Protein AF-A0A377E4P8-F1 (afdb_monomer_lite)

Sequence (244 aa):
MMPIIAPTVAAVVSEQMQGRNQVDINEIQTAVENQLMSGPYKQLARAYIEYRHDRDIEREKRGRLNQEIRGLVEQTNSSLLNENANKDSKVIPTQRDLLAGIVAKHYARQHLLPRDVVQAHERGDIHYHDLDYSPFFPMFNCMLIDLKGMLTQGFKMGNAEIEPPKSISTATAVTAQIIAQVASHIYGGTTINRIDEVLAPFVTASYNKHRKTAEEWNIPDAEGYANSRTSKSATMPSSRWSTK

Organism: Escherichia coli (NCBI:txid562)

Secondary structure (DSSP, 8-state):
---SHHHHHHHHHHHHTTT-S---HHHHHHHHHHHHHHSS-HHHHHHHHHHHHHHHHHHHHTSHHHHHHHHHHTT--HHHHTS-TTS-TTSHHHHHHHHHHHHHHHHIIIIIS-HHHHHHHHHTSS--TTTTTTTTS--BS-EE--HHHHHHH-EEETTEEEPPPSSHHHHHHHHHHHHHHHHTTBSS-EE-S-HHHHHHHHHHHHHHHHHHHHHHTT-S-HHHHHHHHHHHHHS--GGG----

Foldseek 3Di:
DDDCPVVVLVVVLVVVCPPDPDDDPVSSLVSSLVSCCVDPNVVVSVVSVVVVVVVVVVVVCPDPLNVQLVCLVVVPDPCLCVVDVVDRSPDPVNSVLSNLLSVQLVCCQPPPDDVVVSVCCVVVVDPDPPSSDPPSPVAAAEDEDPLLCCQDVWDDDPNDTGHRDQALLVSVVVVVSVLVVNVVRHVYDYDYPPVVVSSVVRLVSQLVVQLVVCVVVVPPCSNVRSCVRSVVSNDDPPPPPPDD

pLDDT: mean 87.9, std 12.37, range [30.81, 97.62]

Structure (mmCIF, N/CA/C/O backbone):
data_AF-A0A377E4P8-F1
#
_entry.id   AF-A0A377E4P8-F1
#
loop_
_atom_site.group_PDB
_atom_site.id
_atom_site.type_symbol
_atom_site.label_atom_id
_atom_site.label_alt_id
_atom_site.label_comp_id
_atom_site.label_asym_id
_atom_site.label_entity_id
_atom_site.label_seq_id
_atom_site.pdbx_PDB_ins_code
_atom_site.Cartn_x
_atom_site.Cartn_y
_atom_site.Cartn_z
_atom_site.occupancy
_atom_site.B_iso_or_equiv
_atom_site.auth_seq_id
_atom_site.auth_comp_id
_atom_site.auth_asym_id
_atom_site.auth_atom_id
_atom_site.pdbx_PDB_model_num
ATOM 1 N N . MET A 1 1 ? -23.712 14.131 58.398 1.00 40.41 1 MET A N 1
ATOM 2 C CA . MET A 1 1 ? -25.023 13.599 57.967 1.00 40.41 1 MET A CA 1
ATOM 3 C C . MET A 1 1 ? -25.047 13.573 56.435 1.00 40.41 1 MET A C 1
ATOM 5 O O . MET A 1 1 ? -25.385 14.577 55.834 1.00 40.41 1 MET A O 1
ATOM 9 N N . MET A 1 2 ? -24.601 12.490 55.786 1.00 54.53 2 MET A N 1
ATOM 10 C CA . MET A 1 2 ? -24.733 12.320 54.322 1.00 54.53 2 MET A CA 1
ATOM 11 C C . MET A 1 2 ? -25.065 10.859 53.968 1.00 54.53 2 MET A C 1
ATOM 13 O O . MET A 1 2 ? -24.140 10.080 53.761 1.00 54.53 2 MET A O 1
ATOM 17 N N . PRO A 1 3 ? -26.356 10.469 53.907 1.00 57.62 3 PRO A N 1
ATOM 18 C CA . PRO A 1 3 ? -26.714 9.191 53.279 1.00 57.62 3 PRO A CA 1
ATOM 19 C C . PRO A 1 3 ? -27.774 9.238 52.157 1.00 57.62 3 PRO A C 1
ATOM 21 O O . PRO A 1 3 ? -28.015 8.202 51.551 1.00 57.62 3 PRO A O 1
ATOM 24 N N . ILE A 1 4 ? -28.406 10.374 51.824 1.00 69.19 4 ILE A N 1
ATOM 25 C CA . ILE A 1 4 ? -29.629 10.351 50.974 1.00 69.19 4 ILE A CA 1
ATOM 26 C C . ILE A 1 4 ? -29.395 10.776 49.508 1.00 69.19 4 ILE A C 1
ATOM 28 O O . ILE A 1 4 ? -30.252 10.565 48.660 1.00 69.19 4 ILE A O 1
ATOM 32 N N . ILE A 1 5 ? -28.225 11.316 49.147 1.00 81.44 5 ILE A N 1
ATOM 33 C CA . ILE A 1 5 ? -28.029 11.904 47.805 1.00 81.44 5 ILE A CA 1
ATOM 34 C C . ILE A 1 5 ? -28.171 10.864 46.685 1.00 81.44 5 ILE A C 1
ATOM 36 O O . ILE A 1 5 ? -28.901 11.102 45.728 1.00 81.44 5 ILE A O 1
ATOM 40 N N . ALA A 1 6 ? -27.510 9.709 46.798 1.00 82.94 6 ALA A N 1
ATOM 41 C CA . ALA A 1 6 ? -27.552 8.690 45.748 1.00 82.94 6 ALA A CA 1
ATOM 42 C C . ALA A 1 6 ? -28.958 8.078 45.551 1.00 82.94 6 ALA A C 1
ATOM 44 O O . ALA A 1 6 ? -29.408 8.044 44.405 1.00 82.94 6 ALA A O 1
ATOM 45 N N . PRO A 1 7 ? -29.697 7.675 46.609 1.00 88.56 7 PRO A N 1
ATOM 46 C CA . PRO A 1 7 ? -31.088 7.238 46.469 1.00 88.56 7 PRO A CA 1
ATOM 47 C C . PRO A 1 7 ? -32.003 8.291 45.832 1.00 88.56 7 PRO A C 1
ATOM 49 O O . PRO A 1 7 ? -32.802 7.951 44.963 1.00 88.56 7 PRO A O 1
ATOM 52 N N . THR A 1 8 ? -31.864 9.568 46.210 1.00 88.62 8 THR A N 1
ATOM 53 C CA . THR A 1 8 ? -32.675 10.654 45.638 1.00 88.62 8 THR A CA 1
ATOM 54 C C . THR A 1 8 ? -32.379 10.864 44.158 1.00 88.62 8 THR A C 1
ATOM 56 O O . THR A 1 8 ? -33.303 10.951 43.355 1.00 88.62 8 THR A O 1
ATOM 59 N N . VAL A 1 9 ? -31.099 10.923 43.776 1.00 90.31 9 VAL A N 1
ATOM 60 C CA . VAL A 1 9 ? -30.700 11.070 42.368 1.00 90.31 9 VAL A CA 1
ATOM 61 C C . VAL A 1 9 ? -31.202 9.884 41.545 1.00 90.31 9 VAL A C 1
ATOM 63 O O . VAL A 1 9 ? -31.762 10.085 40.471 1.00 9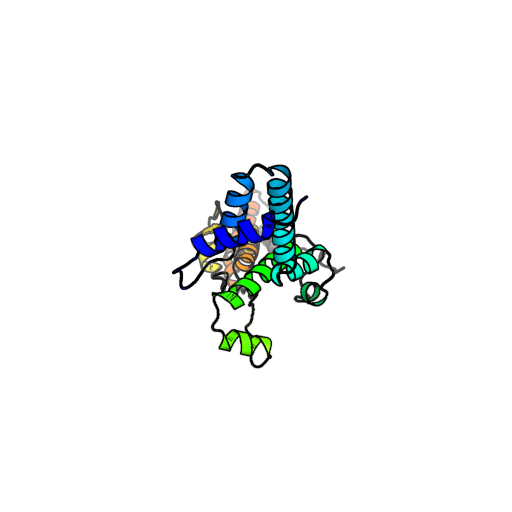0.31 9 VAL A O 1
ATOM 66 N N . ALA A 1 10 ? -31.075 8.660 42.063 1.00 91.38 10 ALA A N 1
ATOM 67 C CA . ALA A 1 10 ? -31.563 7.460 41.392 1.00 91.38 10 ALA A CA 1
ATOM 68 C C . ALA A 1 10 ? -33.087 7.473 41.198 1.00 91.38 10 ALA A C 1
ATOM 70 O O . ALA A 1 10 ? -33.554 7.130 40.116 1.00 91.38 10 ALA A O 1
ATOM 71 N N . ALA A 1 11 ? -33.859 7.898 42.204 1.00 92.69 11 ALA A N 1
ATOM 72 C CA . ALA A 1 11 ? -35.314 7.997 42.098 1.00 92.69 11 ALA A CA 1
ATOM 73 C C . ALA A 1 11 ? -35.741 8.996 41.010 1.00 92.69 11 ALA A C 1
ATOM 75 O O . ALA A 1 11 ? -36.540 8.643 40.146 1.00 92.69 11 ALA A O 1
ATOM 76 N N . VAL A 1 12 ? -35.147 10.195 41.003 1.00 92.69 12 VAL A N 1
ATOM 77 C CA . VAL A 1 12 ? -35.453 11.243 40.015 1.00 92.69 12 VAL A CA 1
ATOM 78 C C . VAL A 1 12 ? -35.094 10.798 38.598 1.00 92.69 12 VAL A C 1
ATOM 80 O O . VAL A 1 12 ? -35.888 10.962 37.677 1.00 92.69 12 VAL A O 1
ATOM 83 N N . VAL A 1 13 ? -33.914 10.204 38.405 1.00 93.00 13 VAL A N 1
ATOM 84 C CA . VAL A 1 13 ? -33.505 9.710 37.082 1.00 93.00 13 VAL A CA 1
ATOM 85 C C . VAL A 1 13 ? -34.390 8.545 36.637 1.00 93.00 13 VAL A C 1
ATOM 87 O O . VAL A 1 13 ? -34.767 8.483 35.474 1.00 93.00 13 VAL A O 1
ATOM 90 N N . SER A 1 14 ? -34.773 7.646 37.547 1.00 93.00 14 SER A N 1
ATOM 91 C CA . SER A 1 14 ? -35.673 6.532 37.229 1.00 93.00 14 SER A CA 1
ATOM 92 C C . SER A 1 14 ? -37.052 7.028 36.783 1.00 93.00 14 SER A C 1
ATOM 94 O O . SER A 1 14 ? -37.587 6.539 35.791 1.00 93.00 14 SER A O 1
ATOM 96 N N . GLU A 1 15 ? -37.595 8.050 37.451 1.00 93.75 15 GLU A N 1
ATOM 97 C CA . GLU A 1 15 ? -38.851 8.703 37.066 1.00 93.75 15 GLU A CA 1
ATOM 98 C C . GLU A 1 15 ? -38.765 9.345 35.672 1.00 93.75 15 GLU A C 1
ATOM 100 O O . GLU A 1 15 ? -39.651 9.135 34.848 1.00 93.75 15 GLU A O 1
ATOM 105 N N . GLN A 1 16 ? -37.661 10.032 35.352 1.00 91.88 16 GLN A N 1
ATOM 106 C CA . GLN A 1 16 ? -37.436 10.616 34.018 1.00 91.88 16 GLN A CA 1
ATOM 107 C C . GLN A 1 16 ? -37.418 9.575 32.888 1.00 91.88 16 GLN A C 1
ATOM 109 O O . GLN A 1 16 ? -37.694 9.910 31.735 1.00 91.88 16 GLN A O 1
ATOM 114 N N . MET A 1 17 ? -37.084 8.323 33.206 1.00 92.69 17 MET A N 1
ATOM 115 C CA . MET A 1 17 ? -36.989 7.231 32.237 1.00 92.69 17 MET A CA 1
ATOM 116 C C . MET A 1 17 ? -38.246 6.349 32.196 1.00 92.69 17 MET A C 1
ATOM 118 O O . MET A 1 17 ? -38.314 5.427 31.380 1.00 92.69 17 MET A O 1
ATOM 122 N N . GLN A 1 18 ? -39.250 6.613 33.040 1.00 91.44 18 GLN A N 1
ATOM 123 C CA . GLN A 1 18 ? -40.496 5.845 33.046 1.00 91.44 18 GLN A CA 1
ATOM 124 C C . GLN A 1 18 ? -41.230 5.932 31.702 1.00 91.44 18 GLN A C 1
ATOM 126 O O . GLN A 1 18 ? -41.238 6.955 31.023 1.00 91.44 18 GLN A O 1
ATOM 131 N N . GLY A 1 19 ? -41.868 4.824 31.313 1.00 87.25 19 GLY A N 1
ATOM 132 C CA . GLY A 1 19 ? -42.638 4.728 30.069 1.00 87.25 19 GLY A CA 1
ATOM 133 C C . GLY A 1 19 ? -41.797 4.540 28.803 1.00 87.25 19 GLY A C 1
ATOM 134 O O . GLY A 1 19 ? -42.362 4.402 27.719 1.00 87.25 19 GLY A O 1
ATOM 135 N N . ARG A 1 20 ? -40.463 4.488 28.913 1.00 89.38 20 ARG A N 1
ATOM 136 C CA . ARG A 1 20 ? -39.574 4.147 27.797 1.00 89.38 20 ARG A CA 1
ATOM 137 C C . ARG A 1 20 ? -39.354 2.634 27.726 1.00 89.38 20 ARG A C 1
ATOM 139 O O . ARG A 1 20 ? -38.956 2.016 28.707 1.00 89.38 20 ARG A O 1
ATOM 146 N N . ASN A 1 21 ? -39.557 2.044 26.545 1.00 86.06 21 ASN A N 1
ATOM 147 C CA . ASN A 1 21 ? -39.301 0.613 26.307 1.00 86.06 21 ASN A CA 1
ATOM 148 C C . ASN A 1 21 ? -37.803 0.278 26.211 1.00 86.06 21 ASN A C 1
ATOM 150 O O . ASN A 1 21 ? -37.408 -0.865 26.421 1.00 86.06 21 ASN A O 1
ATOM 154 N N . GLN A 1 22 ? -36.972 1.267 25.881 1.00 90.19 22 GLN A N 1
ATOM 155 C CA . GLN A 1 22 ? -35.523 1.148 25.810 1.00 90.19 22 GLN A CA 1
ATOM 156 C C . GLN A 1 22 ? -34.904 2.494 26.186 1.00 90.19 22 GLN A C 1
ATOM 158 O O . GLN A 1 22 ? -35.439 3.543 25.826 1.00 90.19 22 GLN A O 1
ATOM 163 N N . VAL A 1 23 ? -33.800 2.457 26.926 1.00 88.06 23 VAL A N 1
ATOM 164 C CA . VAL A 1 23 ? -33.081 3.648 27.387 1.00 88.06 23 VAL A CA 1
ATOM 165 C C . VAL A 1 23 ? -31.602 3.438 27.110 1.00 88.06 23 VAL A C 1
ATOM 167 O O . VAL A 1 23 ? -31.063 2.375 27.434 1.00 88.06 23 VAL A O 1
ATOM 170 N N . ASP A 1 24 ? -30.954 4.427 26.500 1.00 89.50 24 ASP A N 1
ATOM 171 C CA . ASP A 1 24 ? -29.516 4.367 26.259 1.00 89.50 24 ASP A CA 1
ATOM 172 C C . ASP A 1 24 ? -28.743 4.710 27.541 1.00 89.50 24 ASP A C 1
ATOM 174 O O . ASP A 1 24 ? -29.137 5.571 28.332 1.00 89.50 24 ASP A O 1
ATOM 178 N N . ILE A 1 25 ? -27.613 4.038 27.766 1.00 87.25 25 ILE A N 1
ATOM 179 C CA . ILE A 1 25 ? -26.805 4.265 28.969 1.00 87.25 25 ILE A CA 1
ATOM 180 C C . ILE A 1 25 ? -26.315 5.718 29.068 1.00 87.25 25 ILE A C 1
ATOM 182 O O . ILE A 1 25 ? -26.252 6.256 30.174 1.00 87.25 25 ILE A O 1
ATOM 186 N N . ASN A 1 26 ? -26.038 6.380 27.940 1.00 86.25 26 ASN A N 1
ATOM 187 C CA . ASN A 1 26 ? -25.599 7.772 27.925 1.00 86.25 26 ASN A CA 1
ATOM 188 C C . ASN A 1 26 ? -26.715 8.714 28.388 1.00 86.25 26 ASN A C 1
ATOM 190 O O . ASN A 1 26 ? -26.426 9.713 29.051 1.00 86.25 26 ASN A O 1
ATOM 194 N N . GLU A 1 27 ? -27.981 8.395 28.097 1.00 89.88 27 GLU A N 1
ATOM 195 C CA . GLU A 1 27 ? -29.135 9.177 28.559 1.00 89.88 27 GLU A CA 1
ATOM 196 C C . GLU A 1 27 ? -29.255 9.117 30.082 1.00 89.88 27 GLU A C 1
ATOM 198 O O . GLU A 1 27 ? -29.375 10.154 30.736 1.00 89.88 27 GLU A O 1
ATOM 203 N N . ILE A 1 28 ? -29.143 7.914 30.658 1.00 91.62 28 ILE A N 1
ATOM 204 C CA . ILE A 1 28 ? -29.178 7.711 32.113 1.00 91.62 28 ILE A CA 1
ATOM 205 C C . ILE A 1 28 ? -28.048 8.490 32.777 1.00 91.62 28 ILE A C 1
ATOM 207 O O . ILE A 1 28 ? -28.271 9.235 33.730 1.00 91.62 28 ILE A O 1
ATOM 211 N N . GLN A 1 29 ? -26.823 8.337 32.278 1.00 89.81 29 GLN A N 1
ATOM 212 C CA . GLN A 1 29 ? -25.675 8.994 32.885 1.00 89.81 29 GLN A CA 1
ATOM 213 C C . GLN A 1 29 ? -25.769 10.530 32.764 1.00 89.81 29 GLN A C 1
ATOM 215 O O . GLN A 1 29 ? -25.432 11.240 33.711 1.00 89.81 29 GLN A O 1
ATOM 220 N N . THR A 1 30 ? -26.273 11.058 31.640 1.00 91.69 30 THR A N 1
ATOM 221 C CA . THR A 1 30 ? -26.471 12.509 31.437 1.00 91.69 30 THR A CA 1
ATOM 222 C C . THR A 1 30 ? -27.531 13.060 32.385 1.00 91.69 30 THR A C 1
ATOM 224 O O . THR A 1 30 ? -27.362 14.135 32.958 1.00 91.69 30 THR A O 1
ATOM 227 N N . ALA A 1 31 ? -28.604 12.302 32.615 1.00 92.44 31 ALA A N 1
ATOM 228 C CA . ALA A 1 31 ? -29.620 12.649 33.600 1.00 92.44 31 ALA A CA 1
ATOM 229 C C . ALA A 1 31 ? -29.040 12.698 35.026 1.00 92.44 31 ALA A C 1
ATOM 231 O O . ALA A 1 31 ? -29.319 13.641 35.769 1.00 92.44 31 ALA A O 1
ATOM 232 N N . VAL A 1 32 ? -28.172 11.745 35.391 1.00 92.81 32 VAL A N 1
ATOM 233 C CA . VAL A 1 32 ? -27.461 11.752 36.683 1.00 92.81 32 VAL A CA 1
ATOM 234 C C . VAL A 1 32 ? -26.564 12.987 36.818 1.00 92.81 32 VAL A C 1
ATOM 236 O O . VAL A 1 32 ? -26.604 13.653 37.853 1.00 92.81 32 VAL A O 1
ATOM 239 N N . GLU A 1 33 ? -25.797 13.341 35.785 1.00 91.44 33 GLU A N 1
ATOM 240 C CA . GLU A 1 33 ? -24.949 14.543 35.797 1.00 91.44 33 GLU A CA 1
ATOM 241 C C . GLU A 1 33 ? -25.757 15.820 35.952 1.00 91.44 33 GLU A C 1
ATOM 243 O O . GLU A 1 33 ? -25.454 16.626 36.830 1.00 91.44 33 GLU A O 1
ATOM 248 N N . ASN A 1 34 ? -26.812 15.986 35.155 1.00 91.69 34 ASN A N 1
ATOM 249 C CA . ASN A 1 34 ? -27.681 17.155 35.224 1.00 91.69 34 ASN A CA 1
ATOM 250 C C . ASN A 1 34 ? -28.330 17.285 36.605 1.00 91.69 34 ASN A C 1
ATOM 252 O O . ASN A 1 34 ? -28.397 18.388 37.148 1.00 91.69 34 ASN A O 1
ATOM 256 N N . GLN A 1 35 ? -28.747 16.168 37.207 1.00 92.94 35 GLN A N 1
ATOM 257 C CA . GLN A 1 35 ? -29.335 16.158 38.543 1.00 92.94 35 GLN A CA 1
ATOM 258 C C . GLN A 1 35 ? -28.318 16.509 39.640 1.00 92.94 35 GLN A C 1
ATOM 260 O O . GLN A 1 35 ? -28.640 17.228 40.587 1.00 92.94 35 GLN A O 1
ATOM 265 N N . LEU A 1 36 ? -27.075 16.035 39.529 1.00 91.31 36 LEU A N 1
ATOM 266 C CA . LEU A 1 36 ? -26.005 16.400 40.462 1.00 91.31 36 LEU A CA 1
ATOM 267 C C . LEU A 1 36 ? -25.570 17.862 40.277 1.00 91.31 36 LEU A C 1
ATOM 269 O O . LEU A 1 36 ? -25.306 18.559 41.260 1.00 91.31 36 LEU A O 1
ATOM 273 N N . MET A 1 37 ? -25.537 18.339 39.032 1.00 89.75 37 MET A N 1
ATOM 274 C CA . MET A 1 37 ? -25.179 19.708 38.668 1.00 89.75 37 MET A CA 1
ATOM 275 C C . MET A 1 37 ? -26.260 20.720 39.032 1.00 89.75 37 MET A C 1
ATOM 277 O O . MET A 1 37 ? -25.912 21.852 39.350 1.00 89.75 37 MET A O 1
ATOM 281 N N . SER A 1 38 ? -27.545 20.366 39.030 1.00 89.44 38 SER A N 1
ATOM 282 C CA . SER A 1 38 ? -28.625 21.259 39.480 1.00 89.44 38 SER A CA 1
ATOM 283 C C . SER A 1 38 ? -28.662 21.405 41.006 1.00 89.44 38 SER A C 1
ATOM 285 O O . SER A 1 38 ? -29.087 22.438 41.524 1.00 89.44 38 SER A O 1
ATOM 287 N N . GLY A 1 39 ? -28.146 20.410 41.731 1.00 85.38 39 GLY A N 1
ATOM 288 C CA . GLY A 1 39 ? -28.083 20.399 43.186 1.00 85.38 39 GLY A CA 1
ATOM 289 C C . GLY A 1 39 ? -26.997 21.297 43.808 1.00 85.38 39 GLY A C 1
ATOM 290 O O . GLY A 1 39 ? -26.154 21.884 43.117 1.00 85.38 39 GLY A O 1
ATOM 291 N N . PRO A 1 40 ? -26.975 21.384 45.154 1.00 86.50 40 PRO A N 1
ATOM 292 C CA . PRO A 1 40 ? -25.996 22.183 45.898 1.00 86.50 40 PRO A CA 1
ATOM 293 C C . PRO A 1 40 ? -24.598 21.537 45.960 1.00 86.50 40 PRO A C 1
ATOM 295 O O . PRO A 1 40 ? -23.613 22.210 46.261 1.00 86.50 40 PRO A O 1
ATOM 298 N N . TYR A 1 41 ? -24.474 20.241 45.656 1.00 86.62 41 TYR A N 1
ATOM 299 C CA . TYR A 1 41 ? -23.242 19.463 45.824 1.00 86.62 41 TYR A CA 1
ATOM 300 C C . TYR A 1 41 ? -22.342 19.490 44.578 1.00 86.62 41 TYR A C 1
ATOM 302 O O . TYR A 1 41 ? -22.046 18.454 43.983 1.00 86.62 41 TYR A O 1
ATOM 310 N N . LYS A 1 42 ? -21.856 20.675 44.191 1.00 87.56 42 LYS A N 1
ATOM 311 C CA . LYS A 1 42 ? -21.044 20.858 42.968 1.00 87.56 42 LYS A CA 1
ATOM 312 C C . LYS A 1 42 ? -19.759 20.019 42.943 1.00 87.56 42 LYS A C 1
ATOM 314 O O . LYS A 1 42 ? -19.369 19.530 41.889 1.00 87.56 42 LYS A O 1
ATOM 319 N N . GLN A 1 43 ? -19.120 19.816 44.098 1.00 88.06 43 GLN A N 1
ATOM 320 C CA . GLN A 1 43 ? -17.923 18.969 44.199 1.00 88.06 43 GLN A CA 1
ATOM 321 C C . GLN A 1 43 ? -18.229 17.495 43.898 1.00 88.06 43 GLN A C 1
ATOM 323 O O . GLN A 1 43 ? -17.444 16.837 43.224 1.00 88.06 43 GLN A O 1
ATOM 328 N N . LEU A 1 44 ? -19.388 16.994 44.341 1.00 88.94 44 LEU A N 1
ATOM 329 C CA . LEU A 1 44 ? -19.824 15.628 44.045 1.00 88.94 44 LEU A CA 1
ATOM 330 C C . LEU A 1 44 ? -20.156 15.463 42.559 1.00 88.94 44 LEU A C 1
ATOM 332 O O . LEU A 1 44 ? -19.781 14.458 41.966 1.00 88.94 44 LEU A O 1
ATOM 336 N N . ALA A 1 45 ? -20.817 16.456 41.957 1.00 88.25 45 ALA A N 1
ATOM 337 C CA . ALA A 1 45 ? -21.088 16.464 40.523 1.00 88.25 45 ALA A CA 1
ATOM 338 C C . ALA A 1 45 ? -19.787 16.388 39.710 1.00 88.25 45 ALA A C 1
ATOM 340 O O . ALA A 1 45 ? -19.660 15.544 38.829 1.00 88.25 45 ALA A O 1
ATOM 341 N N . ARG A 1 46 ? -18.786 17.201 40.070 1.00 89.31 46 ARG A N 1
ATOM 342 C CA . ARG A 1 46 ? -17.465 17.176 39.434 1.00 89.31 46 ARG A CA 1
ATOM 343 C C . ARG A 1 46 ? -16.771 15.818 39.582 1.00 89.31 46 ARG A C 1
ATOM 345 O O . ARG A 1 46 ? -16.310 15.278 38.585 1.00 89.31 46 ARG A O 1
ATOM 352 N N . ALA A 1 47 ? -16.764 15.244 40.785 1.00 91.19 47 ALA A N 1
ATOM 353 C CA . ALA A 1 47 ? -16.178 13.926 41.025 1.00 91.19 47 ALA A CA 1
ATOM 354 C C . ALA A 1 47 ? -16.882 12.811 40.229 1.00 91.19 47 ALA A C 1
ATOM 356 O O . ALA A 1 47 ? -16.229 11.888 39.752 1.00 91.19 47 ALA A O 1
ATOM 357 N N . TYR A 1 48 ? -18.207 12.896 40.058 1.00 89.88 48 TYR A N 1
ATOM 358 C CA . TYR A 1 48 ? -18.959 11.951 39.231 1.00 89.88 48 TYR A CA 1
ATOM 359 C C . TYR A 1 48 ? -18.614 12.081 37.741 1.00 89.88 48 TYR A C 1
ATOM 361 O O . TYR A 1 48 ? -18.406 11.063 37.085 1.00 89.88 48 TYR A O 1
ATOM 369 N N . ILE A 1 49 ? -18.519 13.311 37.221 1.00 87.75 49 ILE A N 1
ATOM 370 C CA . ILE A 1 49 ? -18.142 13.580 35.823 1.00 87.75 49 ILE A CA 1
ATOM 371 C C . ILE A 1 49 ? -16.729 13.050 35.539 1.00 87.75 49 ILE A C 1
ATOM 373 O O . ILE A 1 49 ? -16.532 12.327 34.565 1.00 87.75 49 ILE A O 1
ATOM 377 N N . GLU A 1 50 ? -15.762 13.355 36.410 1.00 89.44 50 GLU A N 1
ATOM 378 C CA . GLU A 1 50 ? -14.380 12.862 36.299 1.00 89.44 50 GLU A CA 1
ATOM 37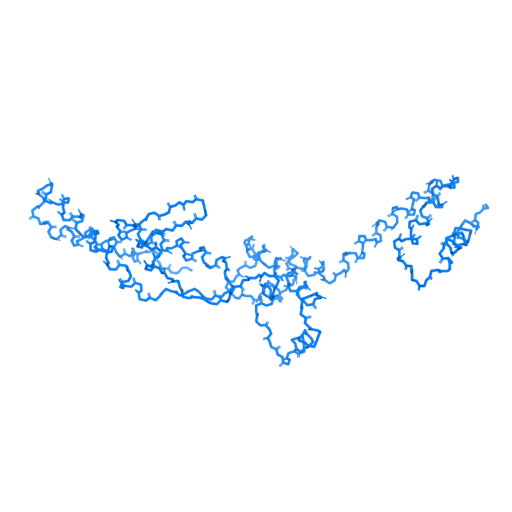9 C C . GLU A 1 50 ? -14.340 11.322 36.355 1.00 89.44 50 GLU A C 1
ATOM 381 O O . GLU A 1 50 ? -13.772 10.683 35.472 1.00 89.44 50 GLU A O 1
ATOM 386 N N . TYR A 1 51 ? -15.051 10.706 37.307 1.00 89.69 51 TYR A N 1
ATOM 387 C CA . TYR A 1 51 ? -15.178 9.247 37.388 1.00 89.69 51 TYR A CA 1
ATOM 388 C C . TYR A 1 51 ? -15.771 8.622 36.117 1.00 89.69 51 TYR A C 1
ATOM 390 O O . TYR A 1 51 ? -15.309 7.563 35.680 1.00 89.69 51 TYR A O 1
ATOM 398 N N . ARG A 1 52 ? -16.811 9.231 35.531 1.00 87.25 52 ARG A N 1
ATOM 399 C CA . ARG A 1 52 ? -17.434 8.713 34.306 1.00 87.25 52 ARG A CA 1
ATOM 400 C C . ARG A 1 52 ? -16.463 8.800 33.136 1.00 87.25 52 ARG A C 1
ATOM 402 O O . ARG A 1 52 ? -16.285 7.806 32.440 1.00 87.25 52 ARG A O 1
ATOM 409 N N . HIS A 1 53 ? -15.797 9.940 32.980 1.00 83.50 53 HIS A N 1
ATOM 410 C CA . HIS A 1 53 ? -14.780 10.137 31.956 1.00 83.50 53 HIS A CA 1
ATOM 411 C C . HIS A 1 53 ? -13.680 9.067 32.035 1.00 83.50 53 HIS A C 1
ATOM 413 O O . HIS A 1 53 ? -13.405 8.391 31.043 1.00 83.50 53 HIS A O 1
ATOM 419 N N . ASP A 1 54 ? -13.136 8.824 33.231 1.00 86.31 54 ASP A N 1
ATOM 420 C CA . ASP A 1 54 ? -12.127 7.783 33.450 1.00 86.31 54 ASP A CA 1
ATOM 421 C C . ASP A 1 54 ? -12.668 6.384 33.116 1.00 86.31 54 ASP A C 1
ATOM 423 O O . ASP A 1 54 ? -11.988 5.562 32.498 1.00 86.31 54 ASP A O 1
ATOM 427 N N . ARG A 1 55 ? -13.917 6.090 33.495 1.00 84.62 55 ARG A N 1
ATOM 428 C CA . ARG A 1 55 ? -14.566 4.803 33.204 1.00 84.62 55 ARG A CA 1
ATOM 429 C C . ARG A 1 55 ? -14.817 4.580 31.721 1.00 84.62 55 ARG A C 1
ATOM 431 O O . ARG A 1 55 ? -14.679 3.439 31.275 1.00 84.62 55 ARG A O 1
ATOM 438 N N . ASP A 1 56 ? -15.195 5.618 30.990 1.00 82.06 56 ASP A N 1
ATOM 439 C CA . ASP A 1 56 ? -15.440 5.545 29.553 1.00 82.06 56 ASP A CA 1
ATOM 440 C C . ASP A 1 56 ? -14.123 5.310 28.808 1.00 82.06 56 ASP A C 1
ATOM 442 O O . ASP A 1 56 ? -14.043 4.373 28.012 1.00 82.06 56 ASP A O 1
ATOM 446 N N . ILE A 1 57 ? -13.052 6.018 29.188 1.00 79.56 57 ILE A N 1
ATOM 447 C CA . ILE A 1 57 ? -11.689 5.765 28.695 1.00 79.56 57 ILE A CA 1
ATOM 448 C C . ILE A 1 57 ? -11.261 4.316 28.972 1.00 79.56 57 ILE A C 1
ATOM 450 O O . ILE A 1 57 ? -10.745 3.626 28.092 1.00 79.56 57 ILE A O 1
ATOM 454 N N . GLU A 1 58 ? -11.468 3.812 30.190 1.00 80.31 58 GLU A N 1
ATOM 455 C CA . GLU A 1 58 ? -11.079 2.443 30.545 1.00 80.31 58 GLU A CA 1
ATOM 456 C C . GLU A 1 58 ? -11.899 1.377 29.809 1.00 80.31 58 GLU A C 1
ATOM 458 O O . GLU A 1 58 ? -11.375 0.312 29.475 1.00 80.31 58 GLU A O 1
ATOM 463 N N . ARG A 1 59 ? -13.181 1.634 29.527 1.00 79.44 59 ARG A N 1
ATOM 464 C CA . ARG A 1 59 ? -14.003 0.749 28.689 1.00 79.44 59 ARG A CA 1
ATOM 465 C C . ARG A 1 59 ? -13.511 0.740 27.252 1.00 79.44 59 ARG A C 1
ATOM 467 O O . ARG A 1 59 ? -13.377 -0.339 26.679 1.00 79.44 59 ARG A O 1
ATOM 474 N N . GLU A 1 60 ? -13.195 1.909 26.709 1.00 76.62 60 GLU A N 1
ATOM 475 C CA . GLU A 1 60 ? -12.655 2.047 25.363 1.00 76.62 60 GLU A CA 1
ATOM 476 C C . GLU A 1 60 ? -11.338 1.270 25.229 1.00 76.62 60 GLU A C 1
ATOM 478 O O . GLU A 1 60 ? -11.205 0.418 24.349 1.00 76.62 60 GLU A O 1
ATOM 483 N N . LYS A 1 61 ? -10.396 1.455 26.166 1.00 74.75 61 LYS A N 1
ATOM 484 C CA . LYS A 1 61 ? -9.106 0.739 26.202 1.00 74.75 61 LYS A CA 1
ATOM 485 C C . LYS A 1 61 ? -9.247 -0.782 26.284 1.00 74.75 61 LYS A C 1
ATOM 487 O O . LYS A 1 61 ? -8.379 -1.508 25.803 1.00 74.75 61 LYS A O 1
ATOM 492 N N . ARG A 1 62 ? -10.315 -1.282 26.916 1.00 77.81 62 ARG A N 1
ATOM 493 C CA . ARG A 1 62 ? -10.603 -2.723 27.025 1.00 77.81 62 ARG A CA 1
ATOM 494 C C . ARG A 1 62 ? -11.214 -3.312 25.758 1.00 77.81 62 ARG A C 1
ATOM 496 O O . ARG A 1 62 ? -11.304 -4.534 25.665 1.00 77.81 62 ARG A O 1
ATOM 503 N N . GLY A 1 63 ? -11.634 -2.482 24.805 1.00 82.06 63 GLY A N 1
ATOM 504 C CA . GLY A 1 63 ? -12.124 -2.946 23.517 1.00 82.06 63 GLY A CA 1
ATOM 505 C C . GLY A 1 63 ? -11.072 -3.795 22.803 1.00 82.06 63 GLY A C 1
ATOM 506 O O . GLY A 1 63 ? -9.892 -3.450 22.784 1.00 82.06 63 GLY A O 1
ATOM 507 N N . ARG A 1 64 ? -11.505 -4.902 22.186 1.00 82.69 64 ARG A N 1
ATOM 508 C CA . ARG A 1 64 ? -10.619 -5.819 21.449 1.00 82.69 64 ARG A CA 1
ATOM 509 C C . ARG A 1 64 ? -9.768 -5.087 20.405 1.00 82.69 64 ARG A C 1
ATOM 511 O O . ARG A 1 64 ? -8.578 -5.354 20.304 1.00 82.69 64 ARG A O 1
ATOM 518 N N . LEU A 1 65 ? -10.362 -4.124 19.695 1.00 86.62 65 LEU A N 1
ATOM 519 C CA . LEU A 1 65 ? -9.656 -3.274 18.735 1.00 86.62 65 LEU A CA 1
ATOM 520 C C . LEU A 1 65 ? -8.497 -2.507 19.391 1.00 86.62 65 LEU A C 1
ATOM 522 O O . LEU A 1 65 ? -7.370 -2.575 18.916 1.00 86.62 65 LEU A O 1
ATOM 526 N N . ASN A 1 66 ? -8.749 -1.829 20.513 1.00 86.38 66 ASN A N 1
ATOM 527 C CA . ASN A 1 66 ? -7.720 -1.062 21.216 1.00 86.38 66 ASN A CA 1
ATOM 528 C C . ASN A 1 66 ? -6.613 -1.948 21.793 1.00 86.38 66 ASN A C 1
ATOM 530 O O . ASN A 1 66 ? -5.454 -1.542 21.806 1.00 86.38 66 ASN A O 1
ATOM 534 N N . GLN A 1 67 ? -6.936 -3.172 22.215 1.00 86.62 67 GLN A N 1
ATOM 535 C CA . GLN A 1 67 ? -5.926 -4.147 22.627 1.00 86.62 67 GLN A CA 1
ATOM 536 C C . GLN A 1 67 ? -5.041 -4.594 21.455 1.00 86.62 67 GLN A C 1
ATOM 538 O O . GLN A 1 67 ? -3.824 -4.665 21.615 1.00 86.62 67 GLN A O 1
ATOM 543 N N . GLU A 1 68 ? -5.620 -4.855 20.279 1.00 85.94 68 GLU A N 1
ATOM 544 C CA . GLU A 1 68 ? -4.868 -5.211 19.066 1.00 85.94 68 GLU A CA 1
ATOM 545 C C . GLU A 1 68 ? -3.964 -4.045 18.611 1.00 85.94 68 GLU A C 1
ATOM 547 O O . GLU A 1 68 ? -2.770 -4.251 18.383 1.00 85.94 68 GLU A O 1
ATOM 552 N N . ILE A 1 69 ? -4.483 -2.809 18.590 1.00 88.12 69 ILE A N 1
ATOM 553 C CA . ILE A 1 69 ? -3.713 -1.589 18.276 1.00 88.12 69 ILE A CA 1
ATOM 554 C C . ILE A 1 69 ? -2.563 -1.396 19.268 1.00 88.12 69 ILE A C 1
ATOM 556 O O . ILE A 1 69 ? -1.419 -1.180 18.867 1.00 88.12 69 ILE A O 1
ATOM 560 N N . ARG A 1 70 ? -2.841 -1.500 20.571 1.00 86.62 70 ARG A N 1
ATOM 561 C CA . ARG A 1 70 ? -1.819 -1.377 21.614 1.00 86.62 70 ARG A CA 1
ATOM 562 C C . ARG A 1 70 ? -0.747 -2.455 21.473 1.00 86.62 70 ARG A C 1
ATOM 564 O O . ARG A 1 70 ? 0.433 -2.142 21.577 1.00 86.62 70 ARG A O 1
ATOM 571 N N . GLY A 1 71 ? -1.144 -3.693 21.179 1.00 85.25 71 GLY A N 1
ATOM 572 C CA . GLY A 1 71 ? -0.220 -4.804 20.959 1.00 85.25 71 GLY A CA 1
ATOM 573 C C . GLY A 1 71 ? 0.723 -4.591 19.772 1.00 85.25 71 GLY A C 1
ATOM 574 O O . GLY A 1 71 ? 1.878 -5.013 19.829 1.00 85.25 71 GLY A O 1
ATOM 575 N N . LEU A 1 72 ? 0.260 -3.903 18.722 1.00 85.44 72 LEU A N 1
ATOM 576 C CA . LEU A 1 72 ? 1.103 -3.478 17.604 1.00 85.44 72 LEU A CA 1
ATOM 577 C C . LEU A 1 72 ? 2.081 -2.369 18.023 1.00 85.44 72 LEU A C 1
ATOM 579 O O . LEU A 1 72 ? 3.279 -2.488 17.773 1.00 85.44 72 LEU A O 1
ATOM 583 N N . VAL A 1 73 ? 1.587 -1.313 18.682 1.00 82.94 73 VAL A N 1
ATOM 584 C CA . VAL A 1 73 ? 2.396 -0.146 19.093 1.00 82.94 73 VAL A CA 1
ATOM 585 C C . VAL A 1 73 ? 3.474 -0.528 20.108 1.00 82.94 73 VAL A C 1
ATOM 587 O O . VAL A 1 73 ? 4.614 -0.085 19.999 1.00 82.94 73 VAL A O 1
ATOM 590 N N . GLU A 1 74 ? 3.133 -1.377 21.075 1.00 85.62 74 GLU A N 1
ATOM 591 C CA . GLU A 1 74 ? 4.068 -1.880 22.087 1.00 85.62 74 GLU A CA 1
ATOM 592 C C . GLU A 1 74 ? 4.928 -3.051 21.571 1.00 85.62 74 GLU A C 1
ATOM 594 O O . GLU A 1 74 ? 5.788 -3.539 22.299 1.00 85.62 74 GLU A O 1
ATOM 599 N N . GLN A 1 75 ? 4.712 -3.506 20.329 1.00 78.00 75 GLN A N 1
ATOM 600 C CA . GLN A 1 75 ? 5.380 -4.661 19.715 1.00 78.00 75 GLN A CA 1
ATOM 601 C C . GLN A 1 75 ? 5.283 -5.957 20.543 1.00 78.00 75 GLN A C 1
ATOM 603 O O . GLN A 1 75 ? 6.200 -6.778 20.559 1.00 78.00 75 GLN A O 1
ATOM 608 N N . THR A 1 76 ? 4.159 -6.167 21.225 1.00 80.12 76 THR A N 1
ATOM 609 C CA . THR A 1 76 ? 3.939 -7.327 22.104 1.00 80.12 76 THR A CA 1
ATOM 610 C C . THR A 1 76 ? 3.179 -8.467 21.425 1.00 80.12 76 THR A C 1
ATOM 612 O O . THR A 1 76 ? 3.221 -9.599 21.906 1.00 80.12 76 THR A O 1
ATOM 615 N N . ASN A 1 77 ? 2.511 -8.216 20.293 1.00 76.81 77 ASN A N 1
ATOM 616 C CA . ASN A 1 77 ? 1.726 -9.230 19.586 1.00 76.81 77 ASN A CA 1
ATOM 617 C C . ASN A 1 77 ? 2.506 -9.870 18.423 1.00 76.81 77 ASN A C 1
ATOM 619 O O . ASN A 1 77 ? 2.431 -9.426 17.279 1.00 76.81 77 ASN A O 1
ATOM 623 N N . SER A 1 78 ? 3.228 -10.955 18.706 1.00 73.06 78 SER A N 1
ATOM 624 C CA . SER A 1 78 ? 4.059 -11.663 17.722 1.00 73.06 78 SER A CA 1
ATOM 625 C C . SER A 1 78 ? 3.289 -12.230 16.525 1.00 73.06 78 SER A C 1
ATOM 627 O O . SER A 1 78 ? 3.861 -12.323 15.442 1.00 73.06 78 SER A O 1
ATOM 629 N N . SER A 1 79 ? 2.010 -12.584 16.685 1.00 75.44 79 SER A N 1
ATOM 630 C CA . SER A 1 79 ? 1.186 -13.080 15.574 1.00 75.44 79 SER A CA 1
ATOM 631 C C . SER A 1 79 ? 0.881 -11.980 14.561 1.00 75.44 79 SER A C 1
ATOM 633 O O . SER A 1 79 ? 0.889 -12.255 13.368 1.00 75.44 79 SER A O 1
ATOM 635 N N . LEU A 1 80 ? 0.631 -10.750 15.024 1.00 72.12 80 LEU A N 1
ATOM 636 C CA . LEU A 1 80 ? 0.420 -9.594 14.144 1.00 72.12 80 LEU A CA 1
ATOM 637 C C . LEU A 1 80 ? 1.734 -9.141 13.501 1.00 72.12 80 LEU A C 1
ATOM 639 O O . LEU A 1 80 ? 1.777 -8.822 12.319 1.00 72.12 80 LEU A O 1
ATOM 643 N N . LEU A 1 81 ? 2.827 -9.145 14.267 1.00 73.25 81 LEU A N 1
ATOM 644 C CA . LEU A 1 81 ? 4.136 -8.713 13.770 1.00 73.25 81 LEU A CA 1
ATOM 645 C C . LEU A 1 81 ? 4.710 -9.655 12.699 1.00 73.25 81 LEU A C 1
ATOM 647 O O . LEU A 1 81 ? 5.499 -9.203 11.879 1.00 73.25 81 LEU A O 1
ATOM 651 N N . ASN A 1 82 ? 4.324 -10.934 12.704 1.00 73.56 82 ASN A N 1
ATOM 652 C CA . ASN A 1 82 ? 4.817 -11.950 11.769 1.00 73.56 82 ASN A CA 1
ATOM 653 C C . ASN A 1 82 ? 3.748 -12.427 10.767 1.00 73.56 82 ASN A C 1
ATOM 655 O O . ASN A 1 82 ? 3.925 -13.476 10.153 1.00 73.56 82 ASN A O 1
ATOM 659 N N . GLU A 1 83 ? 2.644 -11.690 10.597 1.00 68.31 83 GLU A N 1
ATOM 660 C CA . GLU A 1 83 ? 1.565 -12.060 9.662 1.00 68.31 83 GLU A CA 1
ATOM 661 C C . GLU A 1 83 ? 2.073 -12.132 8.211 1.00 68.31 83 GLU A C 1
ATOM 663 O O . GLU A 1 83 ? 1.627 -12.971 7.431 1.00 68.31 83 GLU A O 1
ATOM 668 N N . ASN A 1 84 ? 3.065 -11.305 7.858 1.00 65.50 84 ASN A N 1
ATOM 669 C CA . ASN A 1 84 ? 3.673 -11.293 6.533 1.00 65.50 84 ASN A CA 1
ATOM 670 C C . ASN A 1 84 ? 5.203 -11.373 6.619 1.00 65.50 84 ASN A C 1
ATOM 672 O O . ASN A 1 84 ? 5.863 -10.416 7.017 1.00 65.50 84 ASN A O 1
ATOM 676 N N . ALA A 1 85 ? 5.772 -12.497 6.173 1.00 62.16 85 ALA A N 1
ATOM 677 C CA . ALA A 1 85 ? 7.218 -12.741 6.193 1.00 62.16 85 ALA A CA 1
ATOM 678 C C . ALA A 1 85 ? 8.041 -11.736 5.360 1.00 62.16 85 ALA A C 1
ATOM 680 O O . ALA A 1 85 ? 9.243 -11.606 5.574 1.00 62.16 85 ALA A O 1
ATOM 681 N N . ASN A 1 86 ? 7.405 -11.015 4.430 1.00 64.44 86 ASN A N 1
ATOM 682 C CA . ASN A 1 86 ? 8.057 -10.015 3.584 1.00 64.44 86 ASN A CA 1
ATOM 683 C C . ASN A 1 86 ? 7.983 -8.589 4.160 1.00 64.44 86 ASN A C 1
ATOM 685 O O . ASN A 1 86 ? 8.558 -7.674 3.570 1.00 64.44 86 ASN A O 1
ATOM 689 N N . LYS A 1 87 ? 7.270 -8.365 5.274 1.00 66.81 87 LYS A N 1
ATOM 690 C CA . LYS A 1 87 ? 7.096 -7.038 5.880 1.00 66.81 87 LYS A CA 1
ATOM 691 C C . LYS A 1 87 ? 7.845 -6.963 7.214 1.00 66.81 87 LYS A C 1
ATOM 693 O O . LYS A 1 87 ? 7.469 -7.615 8.181 1.00 66.81 87 LYS A O 1
ATOM 698 N N . ASP A 1 88 ? 8.882 -6.128 7.295 1.00 78.69 88 ASP A N 1
ATOM 699 C CA . ASP A 1 88 ? 9.557 -5.854 8.571 1.00 78.69 88 ASP A CA 1
ATOM 700 C C . ASP A 1 88 ? 8.639 -5.010 9.470 1.00 78.69 88 ASP A C 1
ATOM 702 O O . ASP A 1 88 ? 8.416 -3.825 9.216 1.00 78.69 88 ASP A O 1
ATOM 706 N N . SER A 1 89 ? 8.089 -5.611 10.526 1.00 75.38 89 SER A N 1
ATOM 707 C CA . SER A 1 89 ? 7.147 -4.958 11.445 1.00 75.38 89 SER A CA 1
ATOM 708 C C . SER A 1 89 ? 7.745 -3.798 12.248 1.00 75.38 89 SER A C 1
ATOM 710 O O . SER A 1 89 ? 7.015 -3.015 12.864 1.00 75.38 89 SER A O 1
ATOM 712 N N . LYS A 1 90 ? 9.073 -3.640 12.233 1.00 79.00 90 LYS A N 1
ATOM 713 C CA . LYS A 1 90 ? 9.763 -2.543 12.916 1.00 79.00 90 LYS A CA 1
ATOM 714 C C . LYS A 1 90 ? 9.836 -1.274 12.076 1.00 79.00 90 LYS A C 1
ATOM 716 O O . LYS A 1 90 ? 10.054 -0.206 12.647 1.00 79.00 90 LYS A O 1
ATOM 721 N N . VAL A 1 91 ? 9.649 -1.353 10.755 1.00 85.75 91 VAL A N 1
ATOM 722 C CA . VAL A 1 91 ? 9.687 -0.159 9.904 1.00 85.75 91 VAL A CA 1
ATOM 723 C C . VAL A 1 91 ? 8.334 0.548 9.866 1.00 85.75 91 VAL A C 1
ATOM 725 O O . VAL A 1 91 ? 7.270 -0.069 9.829 1.00 85.75 91 VAL A O 1
ATOM 728 N N . ILE A 1 92 ? 8.379 1.881 9.842 1.00 85.69 92 ILE A N 1
ATOM 729 C CA . ILE A 1 92 ? 7.190 2.744 9.901 1.00 85.69 92 ILE A CA 1
ATOM 730 C C . ILE A 1 92 ? 6.144 2.431 8.814 1.00 85.69 92 ILE A C 1
ATOM 732 O O . ILE A 1 92 ? 4.959 2.411 9.150 1.00 85.69 92 ILE A O 1
ATOM 736 N N . PRO A 1 93 ? 6.506 2.168 7.539 1.00 87.12 93 PRO A N 1
ATOM 737 C CA . PRO A 1 93 ? 5.510 1.829 6.522 1.00 87.12 93 PRO A CA 1
ATOM 738 C C . PRO A 1 93 ? 4.701 0.582 6.887 1.00 87.12 93 PRO A C 1
ATOM 740 O O . PRO A 1 93 ? 3.477 0.607 6.791 1.00 87.12 93 PRO A O 1
ATOM 743 N N . THR A 1 94 ? 5.366 -0.459 7.393 1.00 86.50 94 THR A N 1
ATOM 744 C CA . THR A 1 94 ? 4.707 -1.689 7.838 1.00 86.50 94 THR A CA 1
ATOM 745 C C . THR A 1 94 ? 3.800 -1.439 9.034 1.00 86.50 94 THR A C 1
ATOM 747 O O . THR A 1 94 ? 2.682 -1.932 9.057 1.00 86.50 94 THR A O 1
ATOM 750 N N . GLN A 1 95 ? 4.231 -0.647 10.019 1.00 86.00 95 GLN A N 1
ATOM 751 C CA . GLN A 1 95 ? 3.388 -0.344 11.183 1.00 86.00 95 GLN A CA 1
ATOM 752 C C . GLN A 1 95 ? 2.103 0.385 10.785 1.00 86.00 95 GLN A C 1
ATOM 754 O O . GLN A 1 95 ? 1.035 0.085 11.312 1.00 86.00 95 GLN A O 1
ATOM 759 N N . ARG A 1 96 ? 2.193 1.325 9.837 1.00 90.19 96 ARG A N 1
ATOM 760 C CA . ARG A 1 96 ? 1.020 2.039 9.314 1.00 90.19 96 ARG A CA 1
ATOM 761 C C . ARG A 1 96 ? 0.059 1.102 8.588 1.00 90.19 96 ARG A C 1
ATOM 763 O O . ARG A 1 96 ? -1.147 1.223 8.769 1.00 90.19 96 ARG A O 1
ATOM 770 N N . ASP A 1 97 ? 0.599 0.193 7.788 1.00 89.56 97 ASP A N 1
ATOM 771 C CA . ASP A 1 97 ? -0.167 -0.798 7.037 1.00 89.56 97 ASP A CA 1
ATOM 772 C C . ASP A 1 97 ? -0.837 -1.831 7.964 1.00 89.56 97 ASP A C 1
ATOM 774 O O . ASP A 1 97 ? -2.051 -2.003 7.900 1.00 89.56 97 ASP A O 1
ATOM 778 N N . LEU A 1 98 ? -0.104 -2.400 8.930 1.00 89.56 98 LEU A N 1
ATOM 779 C CA . LEU A 1 98 ? -0.660 -3.297 9.954 1.00 89.56 98 LEU A CA 1
ATOM 780 C C . LEU A 1 98 ? -1.757 -2.615 10.784 1.00 89.56 98 LEU A C 1
ATOM 782 O O . LEU A 1 98 ? -2.780 -3.229 11.080 1.00 89.56 98 LEU A O 1
ATOM 786 N N . LEU A 1 99 ? -1.580 -1.338 11.142 1.00 91.44 99 LEU A N 1
ATOM 787 C CA . LEU A 1 99 ? -2.599 -0.578 11.867 1.00 91.44 99 LEU A CA 1
ATOM 788 C C . LEU A 1 99 ? -3.885 -0.427 11.043 1.00 91.44 99 LEU A C 1
ATOM 790 O O . LEU A 1 99 ? -4.978 -0.639 11.571 1.00 91.44 99 LEU A O 1
ATOM 794 N N . ALA A 1 100 ? -3.762 -0.090 9.755 1.00 93.06 100 ALA A N 1
ATOM 795 C CA . ALA A 1 100 ? -4.903 -0.035 8.846 1.00 93.06 100 ALA A CA 1
ATOM 796 C C . ALA A 1 100 ? -5.581 -1.409 8.722 1.00 93.06 100 ALA A C 1
ATOM 798 O O . ALA A 1 100 ? -6.807 -1.485 8.801 1.00 93.06 100 ALA A O 1
ATOM 799 N N . GLY A 1 101 ? -4.793 -2.484 8.637 1.00 92.62 101 GLY A N 1
ATOM 800 C CA . GLY A 1 101 ? -5.277 -3.861 8.571 1.00 92.62 101 GLY A CA 1
ATOM 801 C C . GLY A 1 101 ? -6.063 -4.307 9.806 1.00 92.62 101 GLY A C 1
ATOM 802 O O . GLY A 1 101 ? -7.126 -4.915 9.678 1.00 92.62 101 GLY A O 1
ATOM 803 N N . ILE A 1 102 ? -5.603 -3.951 11.011 1.00 91.94 102 ILE A N 1
ATOM 804 C CA . ILE A 1 102 ? -6.322 -4.214 12.272 1.00 91.94 102 ILE A CA 1
ATOM 805 C C . ILE A 1 102 ? -7.706 -3.549 12.246 1.00 91.94 102 ILE A C 1
ATOM 807 O O . ILE A 1 102 ? -8.720 -4.190 12.540 1.00 91.94 102 ILE A O 1
ATOM 811 N N . VAL A 1 103 ? -7.758 -2.270 11.864 1.00 93.56 103 VAL A N 1
ATOM 812 C CA . VAL A 1 103 ? -9.013 -1.507 11.793 1.00 93.56 103 VAL A CA 1
ATOM 813 C C . VAL A 1 103 ? -9.942 -2.084 10.722 1.00 93.56 103 VAL A C 1
ATOM 815 O O . VAL A 1 103 ? -11.120 -2.317 11.002 1.00 93.56 103 VAL A O 1
ATOM 818 N N . ALA A 1 104 ? -9.416 -2.380 9.533 1.00 94.88 104 ALA A N 1
ATOM 819 C CA . ALA A 1 104 ? -10.165 -2.958 8.422 1.00 94.88 104 ALA A CA 1
ATOM 820 C C . ALA A 1 104 ? -10.768 -4.324 8.784 1.00 94.88 104 ALA A C 1
ATOM 822 O O . ALA A 1 104 ? -11.980 -4.513 8.668 1.00 94.88 104 ALA A O 1
ATOM 823 N N . LYS A 1 105 ? -9.959 -5.243 9.328 1.00 93.31 105 LYS A N 1
ATOM 824 C CA . LYS A 1 105 ? -10.386 -6.581 9.775 1.00 93.31 105 LYS A CA 1
ATOM 825 C C . LYS A 1 105 ? -11.428 -6.501 10.892 1.00 93.31 105 LYS A C 1
ATOM 827 O O . LYS A 1 105 ? -12.358 -7.310 10.946 1.00 93.31 105 LYS A O 1
ATOM 832 N N . HIS A 1 106 ? -11.300 -5.541 11.810 1.00 92.62 106 HIS A N 1
ATOM 833 C CA . HIS A 1 106 ? -12.313 -5.308 12.839 1.00 92.62 106 HIS A CA 1
ATOM 834 C C . HIS A 1 106 ? -13.639 -4.857 12.219 1.00 92.62 106 HIS A C 1
ATOM 836 O O . HIS A 1 106 ? -14.667 -5.494 12.448 1.00 92.62 106 HIS A O 1
ATOM 842 N N . TYR A 1 107 ? -13.612 -3.813 11.392 1.00 94.00 107 TYR A N 1
ATOM 843 C CA . TYR A 1 107 ? -14.815 -3.244 10.792 1.00 94.00 107 TYR A CA 1
ATOM 844 C C . TYR A 1 107 ? -15.519 -4.235 9.856 1.00 94.00 107 TYR A C 1
ATOM 846 O O . TYR A 1 107 ? -16.736 -4.405 9.933 1.00 94.00 107 TYR A O 1
ATOM 854 N N . ALA A 1 108 ? -14.757 -4.953 9.027 1.00 94.25 108 ALA A N 1
ATOM 855 C CA . ALA A 1 108 ? -15.279 -5.960 8.114 1.00 94.25 108 ALA A CA 1
ATOM 856 C C . ALA A 1 108 ? -16.083 -7.043 8.846 1.00 94.25 108 ALA A C 1
ATOM 858 O O . ALA A 1 108 ? -17.218 -7.325 8.469 1.00 94.25 108 ALA A O 1
ATOM 859 N N . ARG A 1 109 ? -15.535 -7.600 9.934 1.00 92.94 109 ARG A N 1
ATOM 860 C CA . ARG A 1 109 ? -16.201 -8.651 10.721 1.00 92.94 109 ARG A CA 1
ATOM 861 C C . ARG A 1 109 ? -17.428 -8.160 11.483 1.00 92.94 109 ARG A C 1
ATOM 863 O O . ARG A 1 109 ? -18.371 -8.922 11.661 1.00 92.94 109 ARG A O 1
ATOM 870 N N . GLN A 1 110 ? -17.393 -6.929 11.990 1.00 91.56 110 GLN A N 1
ATOM 871 C CA . GLN A 1 110 ? -18.475 -6.404 12.827 1.00 91.56 110 GLN A CA 1
ATOM 872 C C . GLN A 1 110 ? -19.637 -5.832 12.008 1.00 91.56 110 GLN A C 1
ATOM 874 O O . GLN A 1 110 ? -20.777 -5.867 12.473 1.00 91.56 110 GLN A O 1
ATOM 879 N N . HIS A 1 111 ? -19.360 -5.299 10.812 1.00 92.06 111 HIS A N 1
ATOM 880 C CA . HIS A 1 111 ? -20.317 -4.446 10.104 1.00 92.06 111 HIS A CA 1
ATOM 881 C C . HIS A 1 111 ? -20.533 -4.774 8.624 1.00 92.06 111 HIS A C 1
ATOM 883 O O . HIS A 1 111 ? -21.584 -4.409 8.105 1.00 92.06 111 HIS A O 1
ATOM 889 N N . LEU A 1 112 ? -19.590 -5.430 7.936 1.00 92.44 112 LEU A N 1
ATOM 890 C CA . LEU A 1 112 ? -19.695 -5.648 6.482 1.00 92.44 112 LEU A CA 1
AT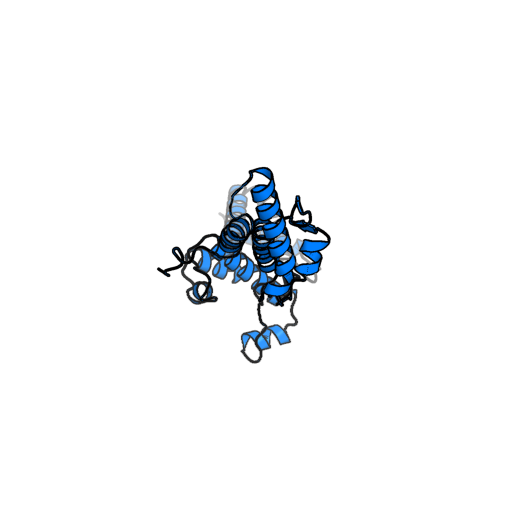OM 891 C C . LEU A 1 112 ? -20.019 -7.094 6.110 1.00 92.44 112 LEU A C 1
ATOM 893 O O . LEU A 1 112 ? -20.824 -7.333 5.212 1.00 92.44 112 LEU A O 1
ATOM 897 N N . LEU A 1 113 ? -19.386 -8.061 6.771 1.00 93.75 113 LEU A N 1
ATOM 898 C CA . LEU A 1 113 ? -19.515 -9.468 6.420 1.00 93.75 113 LEU A CA 1
ATOM 899 C C . LEU A 1 113 ? -20.714 -10.131 7.118 1.00 93.75 113 LEU A C 1
ATOM 901 O O . LEU A 1 113 ? -20.989 -9.849 8.289 1.00 93.75 113 LEU A O 1
ATOM 905 N N . PRO A 1 114 ? -21.398 -11.070 6.438 1.00 94.62 114 PRO A N 1
ATOM 906 C CA . PRO A 1 114 ? -22.385 -11.937 7.067 1.00 94.62 114 PRO A CA 1
ATOM 907 C C . PRO A 1 114 ? -21.799 -12.713 8.256 1.00 94.62 114 PRO A C 1
ATOM 909 O O . PRO A 1 114 ? -20.651 -13.162 8.235 1.00 94.62 114 PRO A O 1
ATOM 912 N N . ARG A 1 115 ? -22.600 -12.884 9.315 1.00 89.50 115 ARG A N 1
ATOM 913 C CA . ARG A 1 115 ? -22.146 -13.500 10.576 1.00 89.50 115 ARG A CA 1
ATOM 914 C C . ARG A 1 115 ? -21.674 -14.943 10.407 1.00 89.50 115 ARG A C 1
ATOM 916 O O . ARG A 1 115 ? -20.732 -15.352 11.075 1.00 89.50 115 ARG A O 1
ATOM 923 N N . ASP A 1 116 ? -22.342 -15.707 9.558 1.00 93.06 116 ASP A N 1
ATOM 924 C CA . ASP A 1 116 ? -21.995 -17.087 9.219 1.00 93.06 116 ASP A CA 1
ATOM 925 C C . ASP A 1 116 ? -20.629 -17.177 8.525 1.00 93.06 116 ASP A C 1
ATOM 927 O O . ASP A 1 116 ? -19.803 -17.994 8.927 1.00 93.06 116 ASP A O 1
ATOM 931 N N . VAL A 1 117 ? -20.340 -16.276 7.579 1.00 95.00 117 VAL A N 1
ATOM 932 C CA . VAL A 1 117 ? -19.027 -16.177 6.914 1.00 95.00 117 VAL A CA 1
ATOM 933 C C . VAL A 1 117 ? -17.924 -15.848 7.921 1.00 95.00 117 VAL A C 1
ATOM 935 O O . VAL A 1 117 ? -16.883 -16.504 7.933 1.00 95.00 117 VAL A O 1
ATOM 938 N N . VAL A 1 118 ? -18.154 -14.868 8.804 1.00 92.50 118 VAL A N 1
ATOM 939 C CA . VAL A 1 118 ? -17.183 -14.497 9.849 1.00 92.50 118 VAL A CA 1
ATOM 940 C C . VAL A 1 118 ? -16.908 -15.675 10.780 1.00 92.50 118 VAL A C 1
ATOM 942 O O . VAL A 1 118 ? -15.752 -15.978 11.061 1.00 92.50 118 VAL A O 1
ATOM 945 N N . GLN A 1 119 ? -17.951 -16.374 11.230 1.00 89.50 119 GLN A N 1
ATOM 946 C CA . GLN A 1 119 ? -17.789 -17.525 12.116 1.00 89.50 119 GLN A CA 1
ATOM 947 C C . GLN A 1 119 ? -17.057 -18.685 11.443 1.00 89.50 119 GLN A C 1
ATOM 949 O O . GLN A 1 119 ? -16.210 -19.299 12.085 1.00 89.50 119 GLN A O 1
ATOM 954 N N . ALA A 1 120 ? -17.364 -18.987 10.180 1.00 95.12 120 ALA A N 1
ATOM 955 C CA . ALA A 1 120 ? -16.667 -20.024 9.426 1.00 95.12 120 ALA A CA 1
ATOM 956 C C . ALA A 1 120 ? -15.179 -19.674 9.247 1.00 95.12 120 ALA A C 1
ATOM 958 O O . ALA A 1 120 ? -14.317 -20.537 9.401 1.00 95.12 120 ALA A O 1
ATOM 959 N N . HIS A 1 121 ? -14.860 -18.398 8.996 1.00 95.06 121 HIS A N 1
ATOM 960 C CA . HIS A 1 121 ? -13.476 -17.928 8.925 1.00 95.06 121 HIS A CA 1
ATOM 961 C C . HIS A 1 121 ? -12.741 -18.054 10.267 1.00 95.06 121 HIS A C 1
ATOM 963 O O . HIS A 1 121 ? -11.626 -18.566 10.313 1.00 95.06 121 HIS A O 1
ATOM 969 N N . GLU A 1 122 ? -13.366 -17.632 11.371 1.00 88.56 122 GLU A N 1
ATOM 970 C CA . GLU A 1 122 ? -12.753 -17.680 12.706 1.00 88.56 122 GLU A CA 1
ATOM 971 C C . GLU A 1 122 ? -12.570 -19.111 13.236 1.00 88.56 122 GLU A C 1
ATOM 973 O O . GLU A 1 122 ? -11.637 -19.362 13.998 1.00 88.56 122 GLU A O 1
ATOM 978 N N . ARG A 1 123 ? -13.424 -20.059 12.826 1.00 93.31 123 ARG A N 1
ATOM 979 C CA . ARG A 1 123 ? -13.277 -21.492 13.143 1.00 93.31 123 ARG A CA 1
ATOM 980 C C . ARG A 1 123 ? -12.257 -22.207 12.254 1.00 93.31 123 ARG A C 1
ATOM 982 O O . ARG A 1 123 ? -11.843 -23.311 12.593 1.00 93.31 123 ARG A O 1
ATOM 989 N N . GLY A 1 124 ? -11.853 -21.586 11.145 1.00 93.56 124 GLY A N 1
ATOM 990 C CA . GLY A 1 124 ? -10.979 -22.192 10.141 1.00 93.56 124 GLY A CA 1
ATOM 991 C C . GLY A 1 124 ? -11.696 -23.126 9.161 1.00 93.56 124 GLY A C 1
ATOM 992 O O . GLY A 1 124 ? -11.024 -23.835 8.417 1.00 93.56 124 GLY A O 1
ATOM 993 N N . ASP A 1 125 ? -13.032 -23.115 9.126 1.00 97.44 125 ASP A N 1
ATOM 994 C CA . ASP A 1 125 ? -13.826 -23.871 8.146 1.00 97.44 125 ASP A CA 1
ATOM 995 C C . ASP A 1 125 ? -13.618 -23.315 6.726 1.00 97.44 125 ASP A C 1
ATOM 997 O O . ASP A 1 125 ? -13.629 -24.051 5.740 1.00 97.44 125 ASP A O 1
ATOM 1001 N N . ILE A 1 126 ? -13.402 -21.998 6.631 1.00 97.25 126 ILE A N 1
ATOM 1002 C CA . ILE A 1 126 ? -12.987 -21.292 5.416 1.00 97.25 126 ILE A CA 1
ATOM 1003 C C . ILE A 1 126 ? -11.841 -20.328 5.730 1.00 97.25 126 ILE A C 1
ATOM 1005 O O . ILE A 1 126 ? -11.619 -19.937 6.876 1.00 97.25 126 ILE A O 1
ATOM 1009 N N . HIS A 1 127 ? -11.157 -19.855 4.693 1.00 95.38 127 HIS A N 1
ATOM 1010 C CA . HIS A 1 127 ? -10.190 -18.772 4.814 1.00 95.38 127 HIS A CA 1
ATOM 1011 C C . HIS A 1 127 ? -10.578 -17.618 3.888 1.00 95.38 127 HIS A C 1
ATOM 1013 O O . HIS A 1 127 ? -10.499 -17.736 2.667 1.00 95.38 127 HIS A O 1
ATOM 1019 N N . TYR A 1 128 ? -11.024 -16.504 4.474 1.00 94.81 128 TYR A N 1
ATOM 1020 C CA . TYR A 1 128 ? -11.238 -15.268 3.733 1.00 94.81 128 TYR A CA 1
ATOM 1021 C C . TYR A 1 128 ? -9.878 -14.591 3.536 1.00 94.81 128 TYR A C 1
ATOM 1023 O O . TYR A 1 128 ? -9.284 -14.101 4.496 1.00 94.81 128 TYR A O 1
ATOM 1031 N N . HIS A 1 129 ? -9.382 -14.605 2.302 1.00 93.50 129 HIS A N 1
ATOM 1032 C CA . HIS A 1 129 ? -8.099 -14.002 1.951 1.00 93.50 129 HIS A CA 1
ATOM 1033 C C . HIS A 1 129 ? -8.143 -12.472 2.054 1.00 93.50 129 HIS A C 1
ATOM 1035 O O . HIS A 1 129 ? -9.149 -11.856 1.702 1.00 93.50 129 HIS A O 1
ATOM 1041 N N . ASP A 1 130 ? -7.037 -11.882 2.515 1.00 92.88 130 ASP A N 1
ATOM 1042 C CA . ASP A 1 130 ? -6.797 -10.431 2.522 1.00 92.88 130 ASP A CA 1
ATOM 1043 C C . ASP A 1 130 ? -7.888 -9.626 3.261 1.00 92.88 130 ASP A C 1
ATOM 1045 O O . ASP A 1 130 ? -8.286 -8.535 2.843 1.00 92.88 130 ASP A O 1
ATOM 1049 N N . LEU A 1 131 ? -8.403 -10.181 4.371 1.00 93.81 131 LEU A N 1
ATOM 1050 C CA . LEU A 1 131 ? -9.447 -9.572 5.216 1.00 93.81 131 LEU A CA 1
ATOM 1051 C C . LEU A 1 131 ? -9.008 -8.243 5.869 1.00 93.81 131 LEU A C 1
ATOM 1053 O O . LEU A 1 131 ? -9.831 -7.453 6.331 1.00 93.81 131 LEU A O 1
ATOM 1057 N N . ASP A 1 132 ? -7.702 -8.010 5.938 1.00 92.50 132 ASP A N 1
ATOM 1058 C CA . ASP A 1 132 ? -7.058 -6.756 6.326 1.00 92.50 132 ASP A CA 1
ATOM 1059 C C . ASP A 1 132 ? -7.152 -5.660 5.245 1.00 92.50 132 ASP A C 1
ATOM 1061 O O . ASP A 1 132 ? -6.933 -4.489 5.553 1.00 92.50 132 ASP A O 1
ATOM 1065 N N . TYR A 1 133 ? -7.566 -5.997 4.019 1.00 94.19 133 TYR A N 1
ATOM 1066 C CA . TYR A 1 133 ? -7.837 -5.039 2.943 1.00 94.19 133 TYR A CA 1
ATOM 1067 C C . TYR A 1 133 ? -9.309 -5.052 2.508 1.00 94.19 133 TYR A C 1
ATOM 1069 O O . TYR A 1 133 ? -9.978 -4.018 2.536 1.00 94.19 133 TYR A O 1
ATOM 1077 N N . SER A 1 134 ? -9.839 -6.216 2.127 1.00 94.19 134 SER A N 1
ATOM 1078 C CA . SER A 1 134 ? -11.186 -6.390 1.568 1.00 94.19 134 SER A CA 1
ATOM 1079 C C . SER A 1 134 ? -12.127 -7.046 2.585 1.00 94.19 134 SER A C 1
ATOM 1081 O O . SER A 1 134 ? -11.710 -7.959 3.292 1.00 94.19 134 SER A O 1
ATOM 1083 N N . PRO A 1 135 ? -13.410 -6.647 2.687 1.00 94.00 135 PRO A N 1
ATOM 1084 C CA . PRO A 1 135 ? -14.144 -5.702 1.838 1.00 94.00 135 PRO A CA 1
ATOM 1085 C C . PRO A 1 135 ? -14.105 -4.244 2.324 1.00 94.00 135 PRO A C 1
ATOM 1087 O O . PRO A 1 135 ? -14.850 -3.414 1.810 1.00 94.00 135 PRO A O 1
ATOM 1090 N N . PHE A 1 136 ? -13.305 -3.927 3.348 1.00 95.12 136 PHE A N 1
ATOM 1091 C CA . PHE A 1 136 ? -13.288 -2.589 3.945 1.00 95.12 136 PHE A CA 1
ATOM 1092 C C . PHE A 1 136 ? -12.830 -1.517 2.949 1.00 95.12 136 PHE A C 1
ATOM 1094 O O . PHE A 1 136 ? -13.496 -0.495 2.782 1.00 95.12 136 PHE A O 1
ATOM 1101 N N . PHE A 1 137 ? -11.726 -1.776 2.251 1.00 91.62 137 PHE A N 1
ATOM 1102 C CA . PHE A 1 137 ? -11.310 -1.001 1.095 1.00 91.62 137 PHE A CA 1
ATOM 1103 C C . PHE A 1 137 ? -11.782 -1.707 -0.182 1.00 91.62 137 PHE A C 1
ATOM 1105 O O . PHE A 1 137 ? -11.590 -2.920 -0.311 1.00 91.62 137 PHE A O 1
ATOM 1112 N N . PRO A 1 138 ? -12.353 -0.983 -1.164 1.00 88.44 138 PRO A N 1
ATOM 1113 C CA . PRO A 1 138 ? -12.737 -1.541 -2.460 1.00 88.44 138 PRO A CA 1
ATOM 1114 C C . PRO A 1 138 ? -11.498 -1.737 -3.353 1.00 88.44 138 PRO A C 1
ATOM 1116 O O . PRO A 1 138 ? -11.397 -1.184 -4.446 1.00 88.44 138 PRO A O 1
ATOM 1119 N N . MET A 1 139 ? -10.519 -2.477 -2.843 1.00 90.94 139 MET A N 1
ATOM 1120 C CA . MET A 1 139 ? -9.292 -2.845 -3.536 1.00 90.94 139 MET A CA 1
ATOM 1121 C C . MET A 1 139 ? -9.489 -4.167 -4.272 1.00 90.94 139 MET A C 1
ATOM 1123 O O . MET A 1 139 ? -10.327 -4.992 -3.907 1.00 90.94 139 MET A O 1
ATOM 1127 N N . PHE A 1 140 ? -8.685 -4.372 -5.308 1.00 90.62 140 PHE A N 1
ATOM 1128 C CA . PHE A 1 140 ? -8.652 -5.623 -6.056 1.00 90.62 140 PHE A CA 1
ATOM 1129 C C . PHE A 1 140 ? -7.448 -6.471 -5.632 1.00 90.62 140 PHE A C 1
ATOM 1131 O O . PHE A 1 140 ? -6.496 -5.961 -5.038 1.00 90.62 140 PHE A O 1
ATOM 1138 N N . ASN A 1 141 ? -7.497 -7.764 -5.961 1.00 94.12 141 ASN A N 1
ATOM 1139 C CA . ASN A 1 141 ? -6.395 -8.696 -5.737 1.00 94.12 141 ASN A CA 1
ATOM 1140 C C . ASN A 1 141 ? -5.283 -8.492 -6.784 1.00 94.12 141 ASN A C 1
ATOM 1142 O O . ASN A 1 141 ? -4.542 -7.520 -6.719 1.00 94.12 141 ASN A O 1
ATOM 1146 N N . CYS A 1 142 ? -5.154 -9.389 -7.761 1.00 94.25 142 CYS A N 1
ATOM 1147 C CA . CYS A 1 142 ? -4.106 -9.323 -8.774 1.00 94.25 142 CYS A CA 1
ATOM 1148 C C . CYS A 1 142 ? -4.599 -8.642 -10.052 1.00 94.25 142 CYS A C 1
ATOM 1150 O O . CYS A 1 142 ? -5.782 -8.724 -10.391 1.00 94.25 142 CYS A O 1
ATOM 1152 N N . MET A 1 143 ? -3.674 -8.065 -10.824 1.00 93.25 143 MET A N 1
ATOM 1153 C CA . MET A 1 143 ? -3.983 -7.580 -12.172 1.00 93.25 143 MET A CA 1
ATOM 1154 C C . MET A 1 143 ? -2.810 -7.676 -13.153 1.00 93.25 143 MET A C 1
ATOM 1156 O O . MET A 1 143 ? -1.635 -7.678 -12.772 1.00 93.25 143 MET A O 1
ATOM 1160 N N . LEU A 1 144 ? -3.160 -7.714 -14.443 1.00 95.81 144 LEU A N 1
ATOM 1161 C CA . LEU A 1 144 ? -2.235 -7.489 -15.550 1.00 95.81 144 LEU A CA 1
ATOM 1162 C C . LEU A 1 144 ? -2.280 -6.009 -15.933 1.00 95.81 144 LEU A C 1
ATOM 1164 O O . LEU A 1 144 ? -3.341 -5.500 -16.294 1.00 95.81 144 LEU A O 1
ATOM 1168 N N . ILE A 1 145 ? -1.143 -5.321 -15.868 1.00 95.62 145 ILE A N 1
ATOM 1169 C CA . ILE A 1 145 ? -1.065 -3.914 -16.276 1.00 95.62 145 ILE A CA 1
ATOM 1170 C C . ILE A 1 145 ? -1.019 -3.839 -17.803 1.00 95.62 145 ILE A C 1
ATOM 1172 O O . ILE A 1 145 ? -0.139 -4.439 -18.427 1.00 95.62 145 ILE A O 1
ATOM 1176 N N . ASP A 1 146 ? -1.894 -3.028 -18.402 1.00 96.50 146 ASP A N 1
ATOM 1177 C CA . ASP A 1 146 ? -1.770 -2.623 -19.807 1.00 96.50 146 ASP A CA 1
ATOM 1178 C C . ASP A 1 146 ? -0.657 -1.576 -19.984 1.00 96.50 146 ASP A C 1
ATOM 1180 O O . ASP A 1 146 ? -0.884 -0.393 -20.248 1.00 96.50 146 ASP A O 1
ATOM 1184 N N . LEU A 1 147 ? 0.589 -2.021 -19.815 1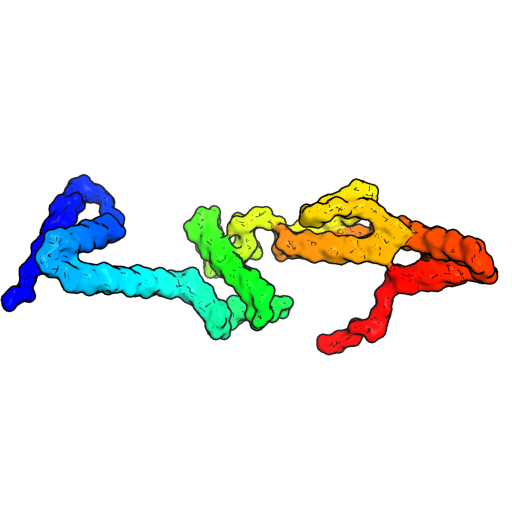.00 96.69 147 LEU A N 1
ATOM 1185 C CA . LEU A 1 147 ? 1.755 -1.150 -19.928 1.00 96.69 147 LEU A CA 1
ATOM 1186 C C . LEU A 1 147 ? 1.885 -0.576 -21.345 1.00 96.69 147 LEU A C 1
ATOM 1188 O O . LEU A 1 147 ? 2.295 0.570 -21.517 1.00 96.69 147 LEU A O 1
ATOM 1192 N N . LYS A 1 148 ? 1.510 -1.351 -22.369 1.00 96.50 148 LYS A N 1
ATOM 1193 C CA . LYS A 1 148 ? 1.573 -0.910 -23.764 1.00 96.50 148 LYS A CA 1
ATOM 1194 C C . LYS A 1 148 ? 0.647 0.280 -24.001 1.00 96.50 148 LYS A C 1
ATOM 1196 O O . LYS A 1 148 ? 1.103 1.275 -24.563 1.00 96.50 148 LYS A O 1
ATOM 1201 N N . GLY A 1 149 ? -0.613 0.194 -23.573 1.00 96.38 149 GLY A N 1
ATOM 1202 C CA . GLY A 1 149 ? -1.565 1.299 -23.671 1.00 96.38 149 GLY A CA 1
ATOM 1203 C C . GLY A 1 149 ? -1.040 2.545 -22.963 1.00 96.38 149 GLY A C 1
ATOM 1204 O O . GLY A 1 149 ? -0.901 3.596 -23.588 1.00 96.38 149 GLY A O 1
ATOM 1205 N N . MET A 1 150 ? -0.613 2.396 -21.705 1.00 96.12 150 MET A N 1
ATOM 1206 C CA . MET A 1 150 ? -0.103 3.509 -20.892 1.00 96.12 150 MET A CA 1
ATOM 1207 C C . MET A 1 150 ? 1.109 4.212 -21.523 1.00 96.12 150 MET A C 1
ATOM 1209 O O . MET A 1 150 ? 1.152 5.440 -21.573 1.00 96.12 150 MET A O 1
ATOM 1213 N N . LEU A 1 151 ? 2.090 3.464 -22.039 1.00 96.56 151 LEU A N 1
ATOM 1214 C CA . LEU A 1 151 ? 3.306 4.055 -22.613 1.00 96.56 151 LEU A CA 1
ATOM 1215 C C . LEU A 1 151 ? 3.112 4.624 -24.029 1.00 96.56 151 LEU A C 1
ATOM 1217 O O . LEU A 1 151 ? 3.953 5.400 -24.478 1.00 96.56 151 LEU A O 1
ATOM 1221 N N . THR A 1 152 ? 2.051 4.243 -24.746 1.00 94.62 152 THR A N 1
ATOM 1222 C CA . THR A 1 152 ? 1.820 4.687 -26.136 1.00 94.62 152 THR A CA 1
ATOM 1223 C C . THR A 1 152 ? 0.779 5.792 -26.259 1.00 94.62 152 THR A C 1
ATOM 1225 O O . THR A 1 152 ? 0.901 6.629 -27.149 1.00 94.62 152 THR A O 1
ATOM 1228 N N . GLN A 1 153 ? -0.214 5.825 -25.370 1.00 95.25 153 GLN A N 1
ATOM 1229 C CA . GLN A 1 153 ? -1.292 6.819 -25.388 1.00 95.25 153 GLN A CA 1
ATOM 1230 C C . GLN A 1 153 ? -1.046 7.981 -24.419 1.00 95.25 153 GLN A C 1
ATOM 1232 O O . GLN A 1 153 ? -1.723 9.003 -24.499 1.00 95.25 153 GLN A O 1
ATOM 1237 N N . GLY A 1 154 ? -0.060 7.839 -23.529 1.00 91.38 154 GLY A N 1
ATOM 1238 C CA . GLY A 1 154 ? 0.089 8.716 -22.378 1.00 91.38 154 GLY A CA 1
ATOM 1239 C C . GLY A 1 154 ? -0.966 8.418 -21.312 1.00 91.38 154 GLY A C 1
ATOM 1240 O O . GLY A 1 154 ? -1.962 7.734 -21.549 1.00 91.38 154 GLY A O 1
ATOM 1241 N N . PHE A 1 155 ? -0.723 8.888 -20.096 1.00 95.56 155 PHE A N 1
ATOM 1242 C CA . PHE A 1 155 ? -1.631 8.684 -18.968 1.00 95.56 155 PHE A CA 1
ATOM 1243 C C . PHE A 1 155 ? -1.369 9.719 -17.877 1.00 95.56 155 PHE A C 1
ATOM 1245 O O . PHE A 1 155 ? -0.376 10.442 -17.913 1.00 95.56 155 PHE A O 1
ATOM 1252 N N . LYS A 1 156 ? -2.242 9.779 -16.872 1.00 94.56 156 LYS A N 1
ATOM 1253 C CA . LYS A 1 156 ? -2.041 10.624 -15.694 1.00 94.56 156 LYS A CA 1
ATOM 1254 C C . LYS A 1 156 ? -1.565 9.785 -14.513 1.00 94.56 156 LYS A C 1
ATOM 1256 O O . LYS A 1 156 ? -2.190 8.782 -14.178 1.00 94.56 156 LYS A O 1
ATOM 1261 N N . MET A 1 157 ? -0.486 10.214 -13.863 1.00 91.69 157 MET A N 1
ATOM 1262 C CA . MET A 1 157 ? 0.058 9.586 -12.659 1.00 91.69 157 MET A CA 1
ATOM 1263 C C . MET A 1 157 ? 0.097 10.602 -11.522 1.00 91.69 157 MET A C 1
ATOM 1265 O O . MET A 1 157 ? 0.880 11.556 -11.538 1.00 91.69 157 MET A O 1
ATOM 1269 N N . GLY A 1 158 ? -0.788 10.426 -10.540 1.00 87.62 158 GLY A N 1
ATOM 1270 C CA . GLY A 1 158 ? -1.042 11.451 -9.531 1.00 87.62 158 GLY A CA 1
ATOM 1271 C C . GLY A 1 158 ? -1.511 12.747 -10.196 1.00 87.62 158 GLY A C 1
ATOM 1272 O O . GLY A 1 158 ? -2.562 12.783 -10.833 1.00 87.62 158 GLY A O 1
ATOM 1273 N N . ASN A 1 159 ? -0.705 13.802 -10.086 1.00 89.88 159 ASN A N 1
ATOM 1274 C CA . ASN A 1 159 ? -0.992 15.102 -10.699 1.00 89.88 159 ASN A CA 1
ATOM 1275 C C . ASN A 1 159 ? -0.240 15.349 -12.014 1.00 89.88 159 ASN A C 1
ATOM 1277 O O . ASN A 1 159 ? -0.482 16.370 -12.650 1.00 89.88 159 ASN A O 1
ATOM 1281 N N . ALA A 1 160 ? 0.658 14.448 -12.418 1.00 89.75 160 ALA A N 1
ATOM 1282 C CA . ALA A 1 160 ? 1.467 14.612 -13.618 1.00 89.75 160 ALA A CA 1
ATOM 1283 C C . ALA A 1 160 ? 0.813 13.931 -14.825 1.00 89.75 160 ALA A C 1
ATOM 1285 O O . ALA A 1 160 ? 0.399 12.774 -14.741 1.00 89.75 160 ALA A O 1
ATOM 1286 N N . GLU A 1 161 ? 0.763 14.635 -15.953 1.00 94.81 161 GLU A N 1
ATOM 1287 C CA . GLU A 1 161 ? 0.498 14.027 -17.256 1.00 94.81 161 GLU A CA 1
ATOM 1288 C C . GLU A 1 161 ? 1.804 13.454 -17.806 1.00 94.81 161 GLU A C 1
ATOM 1290 O O . GLU A 1 161 ? 2.822 14.141 -17.901 1.00 94.81 161 GLU A O 1
ATOM 1295 N N . ILE A 1 162 ? 1.785 12.162 -18.108 1.00 95.00 162 ILE A N 1
ATOM 1296 C CA . ILE A 1 162 ? 2.923 11.413 -18.617 1.00 95.00 162 ILE A CA 1
ATOM 1297 C C . ILE A 1 162 ? 2.730 11.230 -20.116 1.00 95.00 162 ILE A C 1
ATOM 1299 O O . ILE A 1 162 ? 1.832 10.514 -20.560 1.00 95.00 162 ILE A O 1
ATOM 1303 N N . GLU A 1 163 ? 3.596 11.874 -20.892 1.00 95.44 163 GLU A N 1
ATOM 1304 C CA . GLU A 1 163 ? 3.671 11.684 -22.337 1.00 95.44 163 GLU A CA 1
ATOM 1305 C C . GLU A 1 163 ? 4.361 10.356 -22.705 1.00 95.44 163 GLU A C 1
ATOM 1307 O O . GLU A 1 163 ? 5.166 9.833 -21.922 1.00 95.44 163 GLU A O 1
ATOM 1312 N N . PRO A 1 164 ? 4.126 9.832 -23.924 1.00 96.56 164 PRO A N 1
ATOM 1313 C CA . PRO A 1 164 ? 4.845 8.675 -24.443 1.00 96.56 164 PRO A CA 1
ATOM 1314 C C . PRO A 1 164 ? 6.378 8.831 -24.347 1.00 96.56 164 PRO A C 1
ATOM 1316 O O . PRO A 1 164 ? 6.942 9.806 -24.868 1.00 96.56 164 PRO A O 1
ATOM 1319 N N . PRO A 1 165 ? 7.093 7.882 -23.711 1.00 96.00 165 PRO A N 1
ATOM 1320 C CA . PRO A 1 165 ? 8.543 7.948 -23.579 1.00 96.00 165 PRO A CA 1
ATOM 1321 C C . PRO A 1 165 ? 9.263 7.958 -24.930 1.00 96.00 165 PRO A C 1
ATOM 1323 O O . PRO A 1 165 ? 8.911 7.238 -25.858 1.00 96.00 165 PRO A O 1
ATOM 1326 N N . LYS A 1 166 ? 10.357 8.721 -25.017 1.00 95.06 166 LYS A N 1
ATOM 1327 C CA . LYS A 1 166 ? 11.181 8.842 -26.240 1.00 95.06 166 LYS A CA 1
ATOM 1328 C C . LYS A 1 166 ? 12.503 8.066 -26.163 1.00 95.06 166 LYS A C 1
ATOM 1330 O O . LYS A 1 166 ? 13.381 8.250 -27.003 1.00 95.06 166 LYS A O 1
ATOM 1335 N N . SER A 1 167 ? 12.694 7.263 -25.116 1.00 95.12 167 SER A N 1
ATOM 1336 C CA . SER A 1 167 ? 13.899 6.454 -24.903 1.00 95.12 167 SER A CA 1
ATOM 1337 C C . SER A 1 167 ? 13.622 5.275 -23.973 1.00 95.12 167 SER A C 1
ATOM 1339 O O . SER A 1 167 ? 12.721 5.363 -23.134 1.00 95.12 167 SER A O 1
ATOM 1341 N N . ILE A 1 168 ? 14.431 4.215 -24.064 1.00 95.12 168 ILE A N 1
ATOM 1342 C CA . ILE A 1 168 ? 14.312 3.046 -23.179 1.00 95.12 168 ILE A CA 1
ATOM 1343 C C . ILE A 1 168 ? 14.474 3.411 -21.700 1.00 95.12 168 ILE A C 1
ATOM 1345 O O . ILE A 1 168 ? 13.706 2.938 -20.873 1.00 95.12 168 ILE A O 1
ATOM 1349 N N . SER A 1 169 ? 15.409 4.306 -21.370 1.00 94.00 169 SER A N 1
ATOM 1350 C CA . SER A 1 169 ? 15.658 4.739 -19.986 1.00 94.00 169 SER A CA 1
ATOM 1351 C C . SER A 1 169 ? 14.442 5.449 -19.381 1.00 94.00 169 SER A C 1
ATOM 1353 O O . SER A 1 169 ? 14.043 5.182 -18.250 1.00 94.00 169 SER A O 1
ATOM 1355 N N . THR A 1 170 ? 13.788 6.315 -20.160 1.00 94.50 170 THR A N 1
ATOM 1356 C CA . THR A 1 170 ? 12.544 6.961 -19.724 1.00 94.50 170 THR A CA 1
ATOM 1357 C C . THR A 1 170 ? 11.411 5.943 -19.597 1.00 94.50 170 THR A C 1
ATOM 1359 O O . THR A 1 170 ? 10.676 5.978 -18.615 1.00 94.50 170 THR A O 1
ATOM 1362 N N . ALA A 1 171 ? 11.281 5.017 -20.552 1.00 96.06 171 ALA A N 1
ATOM 1363 C CA . ALA A 1 171 ? 10.233 4.000 -20.530 1.00 96.06 171 ALA A CA 1
ATOM 1364 C C . ALA A 1 171 ? 10.347 3.076 -19.308 1.00 96.06 171 ALA A C 1
ATOM 1366 O O . ALA A 1 171 ? 9.347 2.828 -18.635 1.00 96.06 171 ALA A O 1
ATOM 1367 N N . THR A 1 172 ? 11.553 2.619 -18.962 1.00 94.94 172 THR A N 1
ATOM 1368 C CA . THR A 1 172 ? 11.782 1.777 -17.778 1.00 94.94 172 THR A CA 1
ATOM 1369 C C . THR A 1 172 ? 11.573 2.548 -16.476 1.00 94.94 172 THR A C 1
ATOM 1371 O O . THR A 1 172 ? 10.964 2.012 -15.551 1.00 94.94 172 THR A O 1
ATOM 1374 N N . ALA A 1 173 ? 11.986 3.818 -16.408 1.00 94.06 173 ALA A N 1
ATOM 1375 C CA . ALA A 1 173 ? 11.745 4.670 -15.242 1.00 94.06 173 ALA A CA 1
ATOM 1376 C C . ALA A 1 173 ? 10.248 4.921 -14.993 1.00 94.06 173 ALA A C 1
ATOM 1378 O O . ALA A 1 173 ? 9.795 4.887 -13.848 1.00 94.06 173 ALA A O 1
ATOM 1379 N N . VAL A 1 174 ? 9.468 5.157 -16.052 1.00 95.31 174 VAL A N 1
ATOM 1380 C CA . VAL A 1 174 ? 8.005 5.288 -15.960 1.00 95.31 174 VAL A CA 1
ATOM 1381 C C . VAL A 1 174 ? 7.371 3.945 -15.594 1.00 95.31 174 VAL A C 1
ATOM 1383 O O . VAL A 1 174 ? 6.526 3.899 -14.708 1.00 95.31 174 VAL A O 1
ATOM 1386 N N . THR A 1 175 ? 7.830 2.841 -16.189 1.00 96.06 175 THR A N 1
ATOM 1387 C CA . THR A 1 175 ? 7.352 1.485 -15.862 1.00 96.06 175 THR A CA 1
ATOM 1388 C C . THR A 1 175 ? 7.529 1.166 -14.376 1.00 96.06 175 THR A C 1
ATOM 1390 O O . THR A 1 175 ? 6.593 0.693 -13.739 1.00 96.06 175 THR A O 1
ATOM 1393 N N . ALA A 1 176 ? 8.688 1.482 -13.787 1.00 95.06 176 ALA A N 1
ATOM 1394 C CA . ALA A 1 176 ? 8.931 1.284 -12.357 1.00 95.06 176 ALA A CA 1
ATOM 1395 C C . ALA A 1 176 ? 7.958 2.091 -11.477 1.00 95.06 176 ALA A C 1
ATOM 1397 O O . ALA A 1 176 ? 7.459 1.580 -10.474 1.00 95.06 176 ALA A O 1
ATOM 1398 N N . GLN A 1 177 ? 7.648 3.331 -11.870 1.00 95.12 177 GLN A N 1
ATOM 1399 C CA . GLN A 1 177 ? 6.666 4.159 -11.166 1.00 95.12 177 GLN A CA 1
ATOM 1400 C C . GLN A 1 177 ? 5.248 3.594 -11.293 1.00 95.12 177 GLN A C 1
ATOM 1402 O O . GLN A 1 177 ? 4.537 3.540 -10.294 1.00 95.12 177 GLN A O 1
ATOM 1407 N N . ILE A 1 178 ? 4.859 3.113 -12.479 1.00 95.25 178 ILE A N 1
ATOM 1408 C CA . ILE A 1 178 ? 3.566 2.452 -12.694 1.00 95.25 178 ILE A CA 1
ATOM 1409 C C . ILE A 1 178 ? 3.437 1.230 -11.778 1.00 95.25 178 ILE A C 1
ATOM 1411 O O . ILE A 1 178 ? 2.426 1.103 -11.093 1.00 95.25 178 ILE A O 1
ATOM 1415 N N . ILE A 1 179 ? 4.458 0.365 -11.713 1.00 94.94 179 ILE A N 1
ATOM 1416 C CA . ILE A 1 179 ? 4.452 -0.818 -10.834 1.00 94.94 179 ILE A CA 1
ATOM 1417 C C . ILE A 1 179 ? 4.233 -0.402 -9.378 1.00 94.94 179 ILE A C 1
ATOM 1419 O O . ILE A 1 179 ? 3.358 -0.951 -8.715 1.00 94.94 179 ILE A O 1
ATOM 1423 N N . ALA A 1 180 ? 4.989 0.586 -8.891 1.00 92.88 180 ALA A N 1
ATOM 1424 C CA . ALA A 1 180 ? 4.866 1.060 -7.515 1.00 92.88 180 ALA A CA 1
ATOM 1425 C C . ALA A 1 180 ? 3.469 1.633 -7.218 1.00 92.88 180 ALA A C 1
ATOM 1427 O O . ALA A 1 180 ? 2.911 1.380 -6.150 1.00 92.88 180 ALA A O 1
ATOM 1428 N N . GLN A 1 181 ? 2.888 2.380 -8.163 1.00 93.38 181 GLN A N 1
ATOM 1429 C CA . GLN A 1 181 ? 1.543 2.933 -8.017 1.00 93.38 181 GLN A CA 1
ATOM 1430 C C . GLN A 1 181 ? 0.481 1.837 -8.017 1.00 93.38 181 GLN A C 1
ATOM 1432 O O . GLN A 1 181 ? -0.335 1.801 -7.103 1.00 93.38 181 GLN A O 1
ATOM 1437 N N . VAL A 1 182 ? 0.503 0.914 -8.979 1.00 93.75 182 VAL A N 1
ATOM 1438 C CA . VAL A 1 182 ? -0.477 -0.180 -9.052 1.00 93.75 182 VAL A CA 1
ATOM 1439 C C . VAL A 1 182 ? -0.399 -1.064 -7.808 1.00 93.75 182 VAL A C 1
ATOM 1441 O O . VAL A 1 182 ? -1.425 -1.297 -7.177 1.00 93.75 182 VAL A O 1
ATOM 1444 N N . ALA A 1 183 ? 0.807 -1.455 -7.386 1.00 91.69 183 ALA A N 1
ATOM 1445 C CA . ALA A 1 183 ? 1.015 -2.255 -6.180 1.00 91.69 183 ALA A CA 1
ATOM 1446 C C . ALA A 1 183 ? 0.536 -1.562 -4.890 1.00 91.69 183 ALA A C 1
ATOM 1448 O O . ALA A 1 183 ? 0.256 -2.236 -3.910 1.00 91.69 183 ALA A O 1
ATOM 1449 N N . SER A 1 184 ? 0.421 -0.229 -4.879 1.00 90.94 184 SER A N 1
ATOM 1450 C CA . SER A 1 184 ? -0.117 0.523 -3.734 1.00 90.94 184 SER A CA 1
ATOM 1451 C C . SER A 1 184 ? -1.652 0.618 -3.727 1.00 90.94 184 SER A C 1
ATOM 1453 O O . SER A 1 184 ? -2.221 1.077 -2.741 1.00 90.94 184 SER A O 1
ATOM 1455 N N . HIS A 1 185 ? -2.327 0.228 -4.815 1.00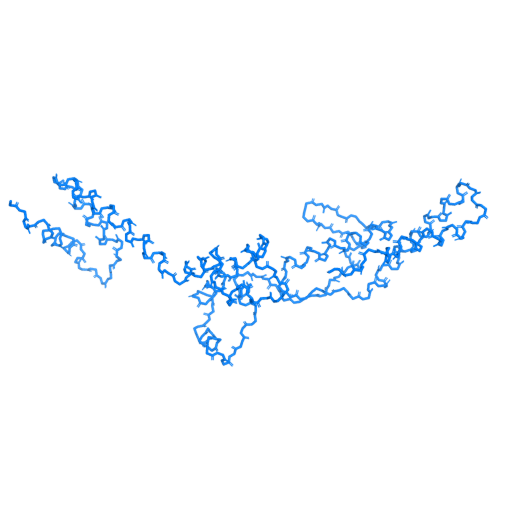 92.12 185 HIS A N 1
ATOM 1456 C CA . HIS A 1 185 ? -3.792 0.293 -4.965 1.00 92.12 185 HIS A CA 1
ATOM 1457 C C . HIS A 1 185 ? -4.458 -1.090 -5.043 1.00 92.12 185 HIS A C 1
ATOM 1459 O O . HIS A 1 185 ? -5.686 -1.186 -5.102 1.00 92.12 185 HIS A O 1
ATOM 1465 N N . ILE A 1 186 ? -3.664 -2.157 -5.026 1.00 94.06 186 ILE A N 1
ATOM 1466 C CA . ILE A 1 186 ? -4.122 -3.545 -4.976 1.00 94.06 186 ILE A CA 1
ATOM 1467 C C . ILE A 1 186 ? -3.429 -4.252 -3.810 1.00 94.06 186 ILE A C 1
ATOM 1469 O O . ILE A 1 186 ? -2.361 -3.823 -3.384 1.00 94.06 186 ILE A O 1
ATOM 1473 N N . TYR A 1 187 ? -4.016 -5.326 -3.291 1.00 91.44 187 TYR A N 1
ATOM 1474 C CA . TYR A 1 187 ? -3.393 -6.128 -2.223 1.00 91.44 187 TYR A CA 1
ATOM 1475 C C . TYR A 1 187 ? -2.732 -7.412 -2.748 1.00 91.44 187 TYR A C 1
ATOM 1477 O O . TYR A 1 187 ? -2.102 -8.146 -1.991 1.00 91.44 187 TYR A O 1
ATOM 1485 N N . GLY A 1 188 ? -2.860 -7.676 -4.052 1.00 92.38 188 GLY A N 1
ATOM 1486 C CA . GLY A 1 188 ? -2.303 -8.845 -4.719 1.00 92.38 188 GLY A CA 1
ATOM 1487 C C . GLY A 1 188 ? -1.082 -8.580 -5.595 1.00 92.38 188 GLY A C 1
ATOM 1488 O O . GLY A 1 188 ? -0.440 -7.529 -5.578 1.00 92.38 188 GLY A O 1
ATOM 1489 N N . GLY A 1 189 ? -0.768 -9.579 -6.415 1.00 92.31 189 GLY A N 1
ATOM 1490 C CA . GLY A 1 189 ? 0.333 -9.542 -7.369 1.00 92.31 189 GLY A CA 1
ATOM 1491 C C . GLY A 1 189 ? 0.071 -8.624 -8.565 1.00 92.31 189 GLY A C 1
ATOM 1492 O O . GLY A 1 189 ? -0.997 -8.636 -9.180 1.00 92.31 189 GLY A O 1
ATOM 1493 N N . THR A 1 190 ? 1.101 -7.878 -8.956 1.00 94.00 190 THR A N 1
ATOM 1494 C CA . THR A 1 190 ? 1.111 -7.054 -10.168 1.00 94.00 190 THR A CA 1
ATOM 1495 C C . THR A 1 190 ? 1.954 -7.733 -11.241 1.00 94.00 190 THR A C 1
ATOM 1497 O O . THR A 1 190 ? 3.119 -8.040 -11.002 1.00 94.00 190 THR A O 1
ATOM 1500 N N . THR A 1 191 ? 1.397 -7.949 -12.433 1.00 95.00 191 THR A N 1
ATOM 1501 C CA . THR A 1 191 ? 2.127 -8.576 -13.547 1.00 95.00 191 THR A CA 1
ATOM 1502 C C . THR A 1 191 ? 2.148 -7.674 -14.776 1.00 95.00 191 THR A C 1
ATOM 1504 O O . THR A 1 191 ? 1.140 -7.077 -15.153 1.00 95.00 191 THR A O 1
ATOM 1507 N N . ILE A 1 192 ? 3.306 -7.616 -15.435 1.00 95.50 192 ILE A N 1
ATOM 1508 C CA . ILE A 1 192 ? 3.479 -7.010 -16.758 1.00 95.50 192 ILE A CA 1
ATOM 1509 C C . ILE A 1 192 ? 3.760 -8.139 -17.741 1.00 95.50 192 ILE A C 1
ATOM 1511 O O . ILE A 1 192 ? 4.765 -8.838 -17.628 1.00 95.50 192 ILE A O 1
ATOM 1515 N N . ASN A 1 193 ? 2.863 -8.315 -18.704 1.00 93.62 193 ASN A N 1
ATOM 1516 C CA . ASN A 1 193 ? 3.012 -9.339 -19.726 1.00 93.62 193 ASN A CA 1
ATOM 1517 C C . ASN A 1 193 ? 3.936 -8.854 -20.857 1.00 93.62 193 ASN A C 1
ATOM 1519 O O . ASN A 1 193 ? 3.813 -7.706 -21.285 1.00 93.62 193 ASN A O 1
ATOM 1523 N N . ARG A 1 194 ? 4.812 -9.737 -21.361 1.00 94.56 194 ARG A N 1
ATOM 1524 C CA . ARG A 1 194 ? 5.686 -9.505 -22.536 1.00 94.56 194 ARG A CA 1
ATOM 1525 C C . ARG A 1 194 ? 6.430 -8.165 -22.482 1.00 94.56 194 ARG A C 1
ATOM 1527 O O . ARG A 1 194 ? 6.370 -7.356 -23.407 1.00 94.56 194 ARG A O 1
ATOM 1534 N N . ILE A 1 195 ? 7.092 -7.903 -21.352 1.00 94.56 195 ILE A N 1
ATOM 1535 C CA . ILE A 1 195 ? 7.800 -6.637 -21.109 1.00 94.56 195 ILE A CA 1
ATOM 1536 C C . ILE A 1 195 ? 8.890 -6.363 -22.155 1.00 94.56 195 ILE A C 1
ATOM 1538 O O . ILE A 1 195 ? 9.115 -5.216 -22.527 1.00 94.56 195 ILE A O 1
ATOM 1542 N N . ASP A 1 196 ? 9.524 -7.416 -22.661 1.00 94.00 196 ASP A N 1
ATOM 1543 C CA . ASP A 1 196 ? 10.479 -7.398 -23.764 1.00 94.00 196 ASP A CA 1
ATOM 1544 C C . ASP A 1 196 ? 9.877 -6.793 -25.037 1.00 94.00 196 ASP A C 1
ATOM 1546 O O . ASP A 1 196 ? 10.456 -5.881 -25.626 1.00 94.00 196 ASP A O 1
ATOM 1550 N N . GLU A 1 197 ? 8.677 -7.220 -25.421 1.00 96.12 197 GLU A N 1
ATOM 1551 C CA . GLU A 1 197 ? 7.995 -6.710 -26.613 1.00 96.12 197 GLU A CA 1
ATOM 1552 C C . GLU A 1 197 ? 7.392 -5.326 -26.412 1.00 96.12 197 GLU A C 1
ATOM 1554 O O . GLU A 1 197 ? 7.423 -4.495 -27.322 1.00 96.12 197 GLU A O 1
ATOM 1559 N N . VAL A 1 198 ? 6.858 -5.055 -25.220 1.00 96.12 198 VAL A N 1
ATOM 1560 C CA . VAL A 1 198 ? 6.318 -3.734 -24.881 1.00 96.12 198 VAL A CA 1
ATOM 1561 C C . VAL A 1 198 ? 7.429 -2.685 -24.887 1.00 96.12 198 VAL A C 1
ATOM 1563 O O . VAL A 1 198 ? 7.203 -1.559 -25.331 1.00 96.12 198 VAL A O 1
ATOM 1566 N N . LEU A 1 199 ? 8.635 -3.045 -24.430 1.00 96.25 199 LEU A N 1
ATOM 1567 C CA . LEU A 1 199 ? 9.760 -2.119 -24.353 1.00 96.25 199 LEU A CA 1
ATOM 1568 C C . LEU A 1 199 ? 10.611 -2.041 -25.630 1.00 96.25 199 LEU A C 1
ATOM 1570 O O . LEU A 1 199 ? 11.310 -1.040 -25.820 1.00 96.25 199 LEU A O 1
ATOM 1574 N N . ALA A 1 200 ? 10.535 -3.034 -26.523 1.00 96.12 200 ALA A N 1
ATOM 1575 C CA . ALA A 1 200 ? 11.327 -3.090 -27.755 1.00 96.12 200 ALA A CA 1
ATOM 1576 C C . ALA A 1 200 ? 11.276 -1.798 -28.604 1.00 96.12 200 ALA A C 1
ATOM 1578 O O . ALA A 1 200 ? 12.347 -1.311 -28.981 1.00 96.12 200 ALA A O 1
ATOM 1579 N N . PRO A 1 201 ? 10.111 -1.152 -28.843 1.00 96.31 201 PRO A N 1
ATOM 1580 C CA . PRO A 1 201 ? 10.062 0.096 -29.610 1.00 96.31 201 PRO A CA 1
ATOM 1581 C C . PRO A 1 201 ? 10.899 1.227 -28.996 1.00 96.31 201 PRO A C 1
ATOM 1583 O O . PRO A 1 201 ? 11.490 2.031 -29.719 1.00 96.31 201 PRO A O 1
ATOM 1586 N N . PHE A 1 202 ? 11.002 1.282 -27.664 1.00 96.38 202 PHE A N 1
ATOM 1587 C CA . PHE A 1 202 ? 11.784 2.306 -26.967 1.00 96.38 202 PHE A CA 1
ATOM 1588 C C . PHE A 1 202 ? 13.291 2.021 -27.017 1.00 96.38 202 PHE A C 1
ATOM 1590 O O . PHE A 1 202 ? 14.086 2.964 -27.010 1.00 96.38 202 PHE A O 1
ATOM 1597 N N . VAL A 1 203 ? 13.695 0.749 -27.130 1.00 96.19 203 VAL A N 1
ATOM 1598 C CA . VAL A 1 203 ? 15.085 0.361 -27.435 1.00 96.19 203 VAL A CA 1
ATOM 1599 C C . VAL A 1 203 ? 15.459 0.833 -28.838 1.00 96.19 203 VAL A C 1
ATOM 1601 O O . VAL A 1 203 ? 16.481 1.501 -29.003 1.00 96.19 203 VAL A O 1
ATOM 1604 N N . THR A 1 204 ? 14.606 0.575 -29.835 1.00 96.19 204 THR A N 1
ATOM 1605 C CA . THR A 1 204 ? 14.811 1.045 -31.215 1.00 96.19 204 THR A CA 1
ATOM 1606 C C . THR A 1 204 ? 14.875 2.573 -31.291 1.00 96.19 204 THR A C 1
ATOM 1608 O O . THR A 1 204 ? 15.765 3.121 -31.939 1.00 96.19 204 THR A O 1
ATOM 1611 N N . ALA A 1 205 ? 13.990 3.282 -30.580 1.00 95.94 205 ALA A N 1
ATOM 1612 C CA . ALA A 1 205 ? 14.019 4.743 -30.507 1.00 95.94 205 ALA A CA 1
ATOM 1613 C C . ALA A 1 205 ? 15.338 5.270 -29.913 1.00 95.94 205 ALA A C 1
ATOM 1615 O O . ALA A 1 205 ? 15.933 6.211 -30.445 1.00 95.94 205 ALA A O 1
ATOM 1616 N N . SER A 1 206 ? 15.832 4.636 -28.846 1.00 96.69 206 SER A N 1
ATOM 1617 C CA . SER A 1 206 ? 17.135 4.952 -28.255 1.00 96.69 206 SER A CA 1
ATOM 1618 C C . SER A 1 206 ? 18.296 4.704 -29.218 1.00 96.69 206 SER A C 1
ATOM 1620 O O . SER A 1 206 ? 19.160 5.571 -29.345 1.00 96.69 206 SER A O 1
ATOM 1622 N N . TYR A 1 207 ? 18.299 3.575 -29.930 1.00 97.12 207 TYR A N 1
ATOM 1623 C CA . TYR A 1 207 ? 19.313 3.270 -30.940 1.00 97.12 207 TYR A CA 1
ATOM 1624 C C . TYR A 1 207 ? 19.353 4.328 -32.042 1.00 97.12 207 TYR A C 1
ATOM 1626 O O . TYR A 1 207 ? 20.407 4.913 -32.295 1.00 97.12 207 TYR A O 1
ATOM 1634 N N . ASN A 1 208 ? 18.197 4.652 -32.625 1.00 97.50 208 ASN A N 1
ATOM 1635 C CA . ASN A 1 208 ? 18.090 5.664 -33.675 1.00 97.50 208 ASN A CA 1
ATOM 1636 C C . ASN A 1 208 ? 18.574 7.036 -33.190 1.00 97.50 208 ASN A C 1
ATOM 1638 O O . ASN A 1 208 ? 19.281 7.737 -33.913 1.00 97.50 208 ASN A O 1
ATOM 1642 N N . LYS A 1 209 ? 18.258 7.404 -31.940 1.00 96.56 209 LYS A N 1
ATOM 1643 C CA . LYS A 1 209 ? 18.758 8.635 -31.319 1.00 96.56 209 LYS A CA 1
ATOM 1644 C C . LYS A 1 209 ? 20.285 8.635 -31.211 1.00 96.56 209 LYS A C 1
ATOM 1646 O O . LYS A 1 209 ? 20.912 9.624 -31.574 1.00 96.56 209 LYS A O 1
ATOM 1651 N N . HIS A 1 210 ? 20.887 7.549 -30.724 1.00 96.94 210 HIS A N 1
ATOM 1652 C CA . HIS A 1 210 ? 22.342 7.457 -30.584 1.00 96.94 210 HIS A CA 1
ATOM 1653 C C . HIS A 1 210 ? 23.067 7.435 -31.927 1.00 96.94 210 HIS A C 1
ATOM 1655 O O . HIS A 1 210 ? 24.104 8.082 -32.052 1.00 96.94 210 HIS A O 1
ATOM 1661 N N . ARG A 1 211 ? 22.513 6.742 -32.924 1.00 97.31 211 ARG A N 1
ATOM 1662 C CA . ARG A 1 211 ? 23.039 6.731 -34.289 1.00 97.31 211 ARG A CA 1
ATOM 1663 C C . ARG A 1 211 ? 23.024 8.130 -34.896 1.00 97.31 211 ARG A C 1
ATOM 1665 O O . ARG A 1 211 ? 24.057 8.581 -35.373 1.00 97.31 211 ARG A O 1
ATOM 1672 N N . LYS A 1 212 ? 21.902 8.849 -34.782 1.00 97.12 212 LYS A N 1
ATOM 1673 C CA . LYS A 1 212 ? 21.799 10.236 -35.252 1.00 97.12 212 LYS A CA 1
ATOM 1674 C C . LYS A 1 212 ? 22.847 11.136 -34.592 1.00 97.12 212 LYS A C 1
ATOM 1676 O O . LYS A 1 212 ? 23.514 11.900 -35.272 1.00 97.12 212 LYS A O 1
ATOM 1681 N N . THR A 1 213 ? 23.045 11.008 -33.278 1.00 97.00 213 THR A N 1
ATOM 1682 C CA . THR A 1 213 ? 24.119 11.732 -32.580 1.00 97.00 213 THR A CA 1
ATOM 1683 C C . THR A 1 213 ? 25.504 11.335 -33.101 1.00 97.00 213 THR A C 1
ATOM 1685 O O . THR A 1 213 ? 26.358 12.190 -33.272 1.00 97.00 213 THR A O 1
ATOM 1688 N N . ALA A 1 214 ? 25.767 10.062 -33.380 1.00 97.19 214 ALA A N 1
ATOM 1689 C CA . ALA A 1 214 ? 27.058 9.665 -33.934 1.00 97.19 214 ALA A CA 1
ATOM 1690 C C . ALA A 1 214 ? 27.321 10.275 -35.320 1.00 97.19 214 ALA A C 1
ATOM 1692 O O . ALA A 1 214 ? 28.429 10.741 -35.575 1.00 97.19 214 ALA A O 1
ATOM 1693 N N . GLU A 1 215 ? 26.297 10.319 -36.173 1.00 96.50 215 GLU A N 1
ATOM 1694 C CA . GLU A 1 215 ? 26.342 10.943 -37.499 1.00 96.50 215 GLU A CA 1
ATOM 1695 C C . GLU A 1 215 ? 26.549 12.467 -37.396 1.00 96.50 215 GLU A C 1
ATOM 1697 O O . GLU A 1 215 ? 27.453 13.004 -38.028 1.00 96.50 215 GLU A O 1
ATOM 1702 N N . GLU A 1 216 ? 25.785 13.158 -36.539 1.00 97.62 216 GLU A N 1
ATOM 1703 C CA . GLU A 1 216 ? 25.906 14.609 -36.288 1.00 97.62 216 GLU A CA 1
ATOM 1704 C C . GLU A 1 216 ? 27.320 15.019 -35.841 1.00 97.62 216 GLU A C 1
ATOM 1706 O O . GLU A 1 216 ? 27.795 16.102 -36.181 1.00 97.62 216 GLU A O 1
ATOM 1711 N N . TRP A 1 217 ? 27.996 14.151 -35.085 1.00 97.25 217 TRP A N 1
ATOM 1712 C CA . TRP A 1 217 ? 29.325 14.403 -34.527 1.00 97.25 217 TRP A CA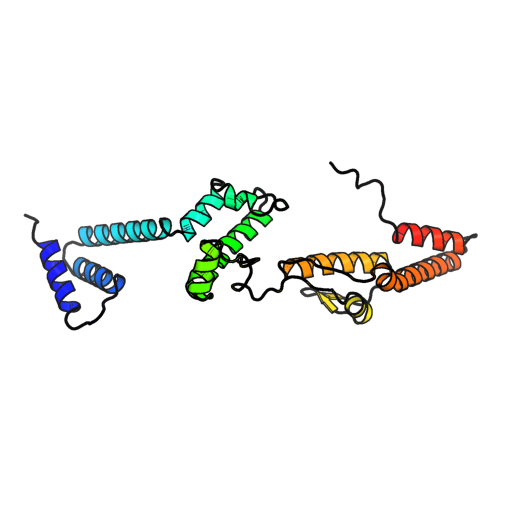 1
ATOM 1713 C C . TRP A 1 217 ? 30.457 13.694 -35.291 1.00 97.25 217 TRP A C 1
ATOM 1715 O O . TRP A 1 217 ? 31.592 13.689 -34.816 1.00 97.25 217 TRP A O 1
ATOM 1725 N N . ASN A 1 218 ? 30.175 13.119 -36.469 1.00 96.50 218 ASN A N 1
ATOM 1726 C CA . ASN A 1 218 ? 31.135 12.400 -37.319 1.00 96.50 218 ASN A CA 1
ATOM 1727 C C . ASN A 1 218 ? 31.957 11.329 -36.569 1.00 96.50 218 ASN A C 1
ATOM 1729 O O . ASN A 1 218 ? 33.171 11.212 -36.750 1.00 96.50 218 ASN A O 1
ATOM 1733 N N . ILE A 1 219 ? 31.309 10.546 -35.701 1.00 96.12 219 ILE A N 1
ATOM 1734 C CA . ILE A 1 219 ? 31.961 9.426 -35.012 1.00 96.12 219 ILE A CA 1
ATOM 1735 C C . ILE A 1 219 ? 32.304 8.339 -36.051 1.00 96.12 219 ILE A C 1
ATOM 1737 O O . ILE A 1 219 ? 31.394 7.893 -36.751 1.00 96.12 219 ILE A O 1
ATOM 1741 N N . PRO A 1 220 ? 33.568 7.867 -36.140 1.00 93.69 220 PRO A N 1
ATOM 1742 C CA . PRO A 1 220 ? 34.000 6.939 -37.194 1.00 93.69 220 PRO A CA 1
ATOM 1743 C C . PRO A 1 220 ? 33.210 5.625 -37.275 1.00 93.69 220 PRO A C 1
ATOM 1745 O O . PRO A 1 220 ? 33.003 5.104 -38.365 1.00 93.69 220 PRO A O 1
ATOM 1748 N N . ASP A 1 221 ? 32.759 5.103 -36.132 1.00 95.81 221 ASP A N 1
ATOM 1749 C CA . ASP A 1 221 ? 31.917 3.907 -36.031 1.00 95.81 221 ASP A CA 1
ATOM 1750 C C . ASP A 1 221 ? 30.560 4.270 -35.409 1.00 95.81 221 ASP A C 1
ATOM 1752 O O . ASP A 1 221 ? 30.332 4.135 -34.202 1.00 95.81 221 ASP A O 1
ATOM 1756 N N . ALA A 1 222 ? 29.661 4.804 -36.239 1.00 95.12 222 ALA A N 1
ATOM 1757 C CA . ALA A 1 222 ? 28.349 5.258 -35.793 1.00 95.12 222 ALA A CA 1
ATOM 1758 C C . ALA A 1 222 ? 27.446 4.108 -35.318 1.00 95.12 222 ALA A C 1
ATOM 1760 O O . ALA A 1 222 ? 26.715 4.262 -34.334 1.00 95.12 222 ALA A O 1
ATOM 1761 N N . GLU A 1 223 ? 27.517 2.946 -35.973 1.00 94.81 223 GLU A N 1
ATOM 1762 C CA . GLU A 1 223 ? 26.732 1.770 -35.595 1.00 94.81 223 GLU A CA 1
ATOM 1763 C C . GLU A 1 223 ? 27.241 1.146 -34.297 1.00 94.81 223 GLU A C 1
ATOM 1765 O O . GLU A 1 223 ? 26.440 0.871 -33.399 1.00 94.81 223 GLU A O 1
ATOM 1770 N N . GLY A 1 224 ? 28.556 0.974 -34.146 1.00 95.38 224 GLY A N 1
ATOM 1771 C CA . GLY A 1 224 ? 29.155 0.482 -32.910 1.00 95.38 224 GLY A CA 1
ATOM 1772 C C . GLY A 1 224 ? 28.936 1.438 -31.742 1.00 95.38 224 GLY A C 1
ATOM 1773 O O . GLY A 1 224 ? 28.594 0.992 -30.641 1.00 95.38 224 GLY A O 1
ATOM 1774 N N . TYR A 1 225 ? 29.004 2.756 -31.975 1.00 95.94 225 TYR A N 1
ATOM 1775 C CA . TYR A 1 225 ? 28.602 3.750 -30.979 1.00 95.94 225 TYR A CA 1
ATOM 1776 C C . TYR A 1 225 ? 27.137 3.562 -30.566 1.00 95.94 225 TYR A C 1
ATOM 1778 O O . TYR A 1 225 ? 26.843 3.433 -29.373 1.00 95.94 225 TYR A O 1
ATOM 1786 N N . ALA A 1 226 ? 26.211 3.505 -31.526 1.00 95.56 226 ALA A N 1
ATOM 1787 C CA . ALA A 1 226 ? 24.786 3.368 -31.243 1.00 95.56 226 ALA A CA 1
ATOM 1788 C C . ALA A 1 226 ? 24.464 2.062 -30.502 1.00 95.56 226 ALA A C 1
ATOM 1790 O O . ALA A 1 226 ? 23.742 2.089 -29.500 1.00 95.56 226 ALA A O 1
ATOM 1791 N N . ASN A 1 227 ? 25.058 0.942 -30.918 1.00 94.00 227 ASN A N 1
ATOM 1792 C CA . ASN A 1 227 ? 24.919 -0.358 -30.263 1.00 94.00 227 ASN A CA 1
ATOM 1793 C C . ASN A 1 227 ? 25.457 -0.336 -28.828 1.00 94.00 227 ASN A C 1
ATOM 1795 O O . ASN A 1 227 ? 24.762 -0.761 -27.903 1.00 94.00 227 ASN A O 1
ATOM 1799 N N . SER A 1 228 ? 26.655 0.214 -28.614 1.00 94.94 228 SER A N 1
ATOM 1800 C CA . SER A 1 228 ? 27.286 0.307 -27.292 1.00 94.94 228 SER A CA 1
ATOM 1801 C C . SER A 1 228 ? 26.459 1.155 -26.316 1.00 94.94 228 SER A C 1
ATOM 1803 O O . SER A 1 228 ? 26.174 0.736 -25.189 1.00 94.94 228 SER A O 1
ATOM 1805 N N . ARG A 1 229 ? 25.996 2.336 -26.753 1.00 94.31 229 ARG A N 1
ATOM 1806 C CA . ARG A 1 229 ? 25.199 3.249 -25.913 1.00 94.31 229 ARG A CA 1
ATOM 1807 C C . ARG A 1 229 ? 23.798 2.713 -25.635 1.00 94.31 229 ARG A C 1
ATOM 1809 O O . ARG A 1 229 ? 23.321 2.839 -24.505 1.00 94.31 229 ARG A O 1
ATOM 1816 N N . THR A 1 230 ? 23.167 2.079 -26.621 1.00 92.56 230 THR A N 1
ATOM 1817 C CA . THR A 1 230 ? 21.846 1.458 -26.450 1.00 92.56 230 THR A CA 1
ATOM 1818 C C . THR A 1 230 ? 21.926 0.267 -25.509 1.00 92.56 230 THR A C 1
ATOM 1820 O O . THR A 1 230 ? 21.150 0.210 -24.560 1.00 92.56 230 THR A O 1
ATOM 1823 N N . SER A 1 231 ? 22.911 -0.618 -25.696 1.00 90.81 231 SER A N 1
ATOM 1824 C CA . SER A 1 231 ? 23.127 -1.781 -24.826 1.00 90.81 231 SER A CA 1
ATOM 1825 C C . SER A 1 231 ? 23.306 -1.343 -23.380 1.00 90.81 231 SER A C 1
ATOM 1827 O O . SER A 1 231 ? 22.550 -1.774 -22.520 1.00 90.81 231 SER A O 1
ATOM 1829 N N . LYS A 1 232 ? 24.195 -0.373 -23.125 1.00 90.19 232 LYS A N 1
ATOM 1830 C CA . LYS A 1 232 ? 24.399 0.190 -21.783 1.00 90.19 232 LYS A CA 1
ATOM 1831 C C . LYS A 1 232 ? 23.118 0.764 -21.163 1.00 90.19 232 LYS A C 1
ATOM 1833 O O . LYS A 1 232 ? 22.970 0.722 -19.948 1.00 90.19 232 LYS A O 1
ATOM 1838 N N . SER A 1 233 ? 22.227 1.328 -21.976 1.00 83.81 233 SER A N 1
ATOM 1839 C CA . SER A 1 233 ? 20.975 1.943 -21.511 1.00 83.81 233 SER A CA 1
ATOM 1840 C C . SER A 1 233 ? 19.851 0.924 -21.299 1.00 83.81 233 SER A C 1
ATOM 1842 O O . SER A 1 233 ? 18.944 1.179 -20.511 1.00 83.81 233 SER A O 1
ATOM 1844 N N . ALA A 1 234 ? 19.900 -0.208 -22.005 1.00 80.25 234 ALA A N 1
ATOM 1845 C CA . ALA A 1 234 ? 18.947 -1.309 -21.894 1.00 80.25 234 ALA A CA 1
ATOM 1846 C C . ALA A 1 234 ? 19.354 -2.347 -20.830 1.00 80.25 234 ALA A C 1
ATOM 1848 O O . ALA A 1 234 ? 18.507 -3.086 -20.338 1.00 80.25 234 ALA A O 1
ATOM 1849 N N . THR A 1 235 ? 20.633 -2.399 -20.448 1.00 73.38 235 THR A N 1
ATOM 1850 C CA . THR A 1 235 ? 21.144 -3.292 -19.402 1.00 73.38 235 THR A CA 1
ATOM 1851 C C . THR A 1 235 ? 21.280 -2.575 -18.062 1.00 73.38 235 THR A C 1
ATOM 1853 O O . THR A 1 235 ? 21.923 -1.529 -17.972 1.00 73.38 235 THR A O 1
ATOM 1856 N N . MET A 1 236 ? 20.756 -3.170 -16.990 1.00 53.44 236 MET A N 1
ATOM 1857 C CA . MET A 1 236 ? 21.069 -2.746 -15.621 1.00 53.44 236 MET A CA 1
ATOM 1858 C C . MET A 1 236 ? 22.546 -3.047 -15.295 1.00 53.44 236 MET A C 1
ATOM 1860 O O . MET A 1 236 ? 23.051 -4.094 -15.706 1.00 53.44 236 MET A O 1
ATOM 1864 N N . PRO A 1 237 ? 23.257 -2.187 -14.538 1.00 46.91 237 PRO A N 1
ATOM 1865 C CA . PRO A 1 237 ? 24.594 -2.516 -14.063 1.00 46.91 237 PRO A CA 1
ATOM 1866 C C . PRO A 1 237 ? 24.527 -3.752 -13.155 1.00 46.91 237 PRO A C 1
ATOM 1868 O O . PRO A 1 237 ? 23.953 -3.706 -12.067 1.00 46.91 237 PRO A O 1
ATOM 1871 N N . SER A 1 238 ? 25.137 -4.852 -13.594 1.00 46.75 238 SER A N 1
ATOM 1872 C CA . SER A 1 238 ? 25.186 -6.129 -12.867 1.00 46.75 238 SER A CA 1
ATOM 1873 C C . SER A 1 238 ? 25.966 -6.059 -11.546 1.00 46.75 238 SER A C 1
ATOM 1875 O O . SER A 1 238 ? 25.866 -6.960 -10.721 1.00 46.75 238 SER A O 1
ATOM 1877 N N . SER A 1 239 ? 26.718 -4.983 -11.297 1.00 41.66 239 SER A N 1
ATOM 1878 C CA . SER A 1 239 ? 27.670 -4.880 -10.184 1.00 41.66 239 SER A CA 1
ATOM 1879 C C . SER A 1 239 ? 27.098 -4.395 -8.845 1.00 41.66 239 SER A C 1
ATOM 1881 O O . SER A 1 239 ? 27.864 -4.219 -7.901 1.00 41.66 239 SER A O 1
ATOM 1883 N N . ARG A 1 240 ? 25.783 -4.160 -8.722 1.00 40.47 240 ARG A N 1
ATOM 1884 C CA . ARG A 1 240 ? 25.174 -3.629 -7.478 1.00 40.47 240 ARG A CA 1
ATOM 1885 C C . ARG A 1 240 ? 24.182 -4.548 -6.766 1.00 40.47 240 ARG A C 1
ATOM 1887 O O . ARG A 1 240 ? 23.691 -4.169 -5.711 1.00 40.47 240 ARG A O 1
ATOM 1894 N N . TRP A 1 241 ? 23.941 -5.747 -7.287 1.00 37.72 241 TRP A N 1
ATOM 1895 C CA . TRP A 1 241 ? 22.991 -6.706 -6.711 1.00 37.72 241 TRP A CA 1
ATOM 1896 C C . TRP A 1 241 ? 23.678 -7.957 -6.142 1.00 37.72 241 TRP A C 1
ATOM 1898 O O . TRP A 1 241 ? 23.132 -9.051 -6.235 1.00 37.72 241 TRP A O 1
ATOM 1908 N N . SER A 1 242 ? 24.864 -7.824 -5.528 1.00 30.81 242 SER A N 1
ATOM 1909 C CA . SER A 1 242 ? 25.267 -8.830 -4.538 1.00 30.81 242 SER A CA 1
ATOM 1910 C C . SER A 1 242 ? 24.427 -8.579 -3.290 1.00 30.81 242 SER A C 1
ATOM 1912 O O . SER A 1 242 ? 24.692 -7.645 -2.531 1.00 30.81 242 SER A O 1
ATOM 1914 N N . THR A 1 243 ? 23.373 -9.371 -3.142 1.00 33.06 243 THR A N 1
ATOM 1915 C CA . THR A 1 243 ? 22.601 -9.547 -1.912 1.00 33.06 243 THR A CA 1
ATOM 1916 C C . THR A 1 243 ? 23.515 -9.498 -0.685 1.00 33.06 243 THR A C 1
ATOM 1918 O O . THR A 1 243 ? 24.402 -10.342 -0.541 1.00 33.06 243 THR A O 1
ATOM 1921 N N . LYS A 1 244 ? 23.310 -8.488 0.163 1.00 31.98 244 LYS A N 1
ATOM 1922 C CA . LYS A 1 244 ? 23.536 -8.611 1.603 1.00 31.98 244 LYS A CA 1
ATOM 1923 C C . LYS A 1 244 ? 22.243 -9.089 2.236 1.00 31.98 244 LYS A C 1
ATOM 1925 O O . LYS A 1 244 ? 21.184 -8.655 1.730 1.00 31.98 244 LYS A O 1
#

Radius of gyration: 32.0 Å; chains: 1; bounding box: 77×46×96 Å

InterPro domains:
  IPR005144 ATP-cone domain [PF03477] (11-56)
  IPR005144 ATP-cone domain [PS51161] (1-59)
  IPR012833 Ribonucleoside-triphosphate reductase, anaerobic [PF13597] (83-212)